Protein AF-A0A7S2P7S5-F1 (afdb_monomer)

pLDDT: mean 87.46, std 12.13, range [34.28, 97.81]

Organism: NCBI:txid267567

Radius of gyration: 29.79 Å; Cα contacts (8 Å, |Δi|>4): 215; chains: 1; bounding box: 68×61×69 Å

Foldseek 3Di:
DDDDDDDDDPPPPDDDQPDPLSVVLVVCVVVADDPPVVVLSVVLVVCVVVVHPCNVVSVVLSVVRRCVVVVPQVPPLSVVLVVLVVLADAPPLVVLSVVLVVCVSVPPVVNVLSVVLRVLRRCVRVVNQVDPQSVLLVPDDADAPCLVVLSVVVSVVVSSVDRQDPLSSCLSVVSRCVRVVNQVDPLSVLVVVLVQDAPPVVVLNVVLSDPVSHPPPDPVPPPPCSVVSSVLRNVSRVCRVVVHPDCVSQDPLLVVLLPDDADAPPSVVLNVVSVVDPDDCPVVSVLSVLSRCVRVVNQPPDPLSVLLVPDDADAPCVVVLSVVLSVLVSDPNSVVCSVVSSVVRVVSRVVVVVVVD

Sequence (357 aa):
MEEAATASTDWIGLGDRSHPNLELVDKLKRELTYDGHENDLRELEKAHFEGFPEFTVILNRVKGLEKMNRGDRSHPNLVRLDELMNKLTCHGWRDDVREAEKEHQSNNIIFDVKIKLIERKQKISVGDRSDEDLKFLDSLRLSYPGWETHRQRLVGLYIKGFDLTDDEKFCLSERQRMYEGDRSHPRLAALDSLRLTYPGCEKDIEDYEFKHVGAFSYCEGRLDDSAEYLAIFKRKQQDYATGRVDLSWMHPIQRTIVETQWTFPGWKHEVQQVRGSTSDFSHVLEDFQLKQMIHDEDYSRHPMLIKLKSMQLSYPGWEKDIKDCRRQLTSYLGRYLFESSVEGMLTKQHVYNGYLR

Structure (mmCIF, N/CA/C/O backbone):
data_AF-A0A7S2P7S5-F1
#
_entry.id   AF-A0A7S2P7S5-F1
#
loop_
_atom_site.group_PDB
_atom_site.id
_atom_site.type_symbol
_atom_site.label_atom_id
_atom_site.label_alt_id
_atom_site.label_comp_id
_atom_site.label_asym_id
_atom_site.label_entity_id
_atom_site.label_seq_id
_atom_site.pdbx_PDB_ins_code
_atom_site.Cartn_x
_atom_site.Cartn_y
_atom_site.Cartn_z
_atom_site.occupancy
_atom_site.B_iso_or_equiv
_atom_site.auth_seq_id
_atom_site.auth_comp_id
_atom_site.auth_asym_id
_atom_site.auth_atom_id
_atom_site.pdbx_PDB_model_num
ATOM 1 N N . MET A 1 1 ? -2.407 40.986 0.536 1.00 34.28 1 MET A N 1
ATOM 2 C CA . MET A 1 1 ? -1.632 40.634 -0.669 1.00 34.28 1 MET A CA 1
ATOM 3 C C . MET A 1 1 ? -0.186 40.827 -0.290 1.00 34.28 1 MET A C 1
ATOM 5 O O . MET A 1 1 ? 0.230 41.964 -0.148 1.00 34.28 1 MET A O 1
ATOM 9 N N . GLU A 1 2 ? 0.502 39.736 0.017 1.00 34.28 2 GLU A N 1
ATOM 10 C CA . GLU A 1 2 ? 1.896 39.745 0.454 1.00 34.28 2 GLU A CA 1
ATOM 11 C C . GLU A 1 2 ? 2.627 38.766 -0.464 1.00 34.28 2 GLU A C 1
ATOM 13 O O . GLU A 1 2 ? 2.269 37.589 -0.550 1.00 34.28 2 GLU A O 1
ATOM 18 N N . GLU A 1 3 ? 3.526 39.314 -1.272 1.00 36.25 3 GLU A N 1
ATOM 19 C CA . GLU A 1 3 ? 4.242 38.637 -2.348 1.00 36.25 3 GLU A CA 1
ATOM 20 C C . GLU A 1 3 ? 5.380 37.809 -1.733 1.00 36.25 3 GLU A C 1
ATOM 22 O O . GLU A 1 3 ? 6.284 38.346 -1.094 1.00 36.25 3 GLU A O 1
ATOM 27 N N . ALA A 1 4 ? 5.317 36.483 -1.865 1.00 39.03 4 ALA A N 1
ATOM 28 C CA . ALA A 1 4 ? 6.354 35.587 -1.366 1.00 39.03 4 ALA A CA 1
ATOM 29 C C . ALA A 1 4 ? 7.560 35.597 -2.321 1.00 39.03 4 ALA A C 1
ATOM 31 O O . ALA A 1 4 ? 7.501 35.016 -3.403 1.00 39.03 4 ALA A O 1
ATOM 32 N N . ALA A 1 5 ? 8.656 36.237 -1.914 1.00 41.25 5 ALA A N 1
ATOM 33 C CA . ALA A 1 5 ? 9.928 36.199 -2.628 1.00 41.25 5 ALA A CA 1
ATOM 34 C C . ALA A 1 5 ? 10.575 34.800 -2.531 1.00 41.25 5 ALA A C 1
ATOM 36 O O . ALA A 1 5 ? 10.892 34.319 -1.443 1.00 41.25 5 ALA A O 1
ATOM 37 N N . THR A 1 6 ? 10.779 34.141 -3.671 1.00 42.34 6 THR A N 1
ATOM 38 C CA . THR A 1 6 ? 11.541 32.889 -3.809 1.00 42.34 6 THR A CA 1
ATOM 39 C C . THR A 1 6 ? 13.031 33.193 -4.021 1.00 42.34 6 THR A C 1
ATOM 41 O O . THR A 1 6 ? 13.371 33.909 -4.959 1.00 42.34 6 THR A O 1
ATOM 44 N N . ALA A 1 7 ? 13.925 32.661 -3.178 1.00 46.75 7 ALA A N 1
ATOM 45 C CA . ALA A 1 7 ? 15.383 32.845 -3.278 1.00 46.75 7 ALA A CA 1
ATOM 46 C C . ALA A 1 7 ? 16.044 31.869 -4.289 1.00 46.75 7 ALA A C 1
ATOM 48 O O . ALA A 1 7 ? 15.699 30.689 -4.299 1.00 46.75 7 ALA A O 1
ATOM 49 N N . SER A 1 8 ? 16.984 32.360 -5.117 1.00 50.00 8 SER A N 1
ATOM 50 C CA . SER A 1 8 ? 17.650 31.637 -6.232 1.00 50.00 8 SER A CA 1
ATOM 51 C C . SER A 1 8 ? 18.872 30.789 -5.805 1.00 50.00 8 SER A C 1
ATOM 53 O O . SER A 1 8 ? 19.593 31.166 -4.882 1.00 50.00 8 SER A O 1
ATOM 55 N N . THR A 1 9 ? 19.131 29.665 -6.495 1.00 55.00 9 THR A N 1
ATOM 56 C CA . THR A 1 9 ? 20.173 28.636 -6.228 1.00 55.00 9 THR A CA 1
ATOM 57 C C . THR A 1 9 ? 21.414 28.711 -7.142 1.00 55.00 9 THR A C 1
ATOM 59 O O . THR A 1 9 ? 22.171 27.747 -7.241 1.00 55.00 9 THR A O 1
ATOM 62 N N . ASP A 1 10 ? 21.668 29.850 -7.790 1.00 56.78 10 ASP A N 1
ATOM 63 C CA . ASP A 1 10 ? 22.645 30.012 -8.891 1.00 56.78 10 ASP A CA 1
ATOM 64 C C . ASP A 1 10 ? 24.140 29.765 -8.563 1.00 56.78 10 ASP A C 1
ATOM 66 O O . ASP A 1 10 ? 24.993 29.833 -9.444 1.00 56.78 10 ASP A O 1
ATOM 70 N N . TRP A 1 11 ? 24.510 29.445 -7.324 1.00 62.69 11 TRP A N 1
ATOM 71 C CA . TRP A 1 11 ? 25.908 29.442 -6.873 1.00 62.69 11 TRP A CA 1
ATOM 72 C C . TRP A 1 11 ? 26.708 28.127 -7.101 1.00 62.69 11 TRP A C 1
ATOM 74 O O . TRP A 1 11 ? 27.896 28.101 -6.796 1.00 62.69 11 TRP A O 1
ATOM 84 N N . ILE A 1 12 ? 26.132 27.048 -7.665 1.00 61.03 12 ILE A N 1
ATOM 85 C CA . ILE A 1 12 ? 26.765 25.697 -7.764 1.00 61.03 12 ILE A CA 1
ATOM 86 C C . ILE A 1 12 ? 27.590 25.454 -9.058 1.00 61.03 12 ILE A C 1
ATOM 88 O O . ILE A 1 12 ? 28.473 24.600 -9.087 1.00 61.03 12 ILE A O 1
ATOM 92 N N . GLY A 1 13 ? 27.361 26.201 -10.142 1.00 58.09 13 GLY A N 1
ATOM 93 C CA . GLY A 1 13 ? 27.885 25.881 -11.486 1.00 58.09 13 GLY A CA 1
ATOM 94 C C . GLY A 1 13 ? 29.297 26.372 -11.861 1.00 58.09 13 GLY A C 1
ATOM 95 O O . GLY A 1 13 ? 29.627 26.343 -13.043 1.00 58.09 13 GLY A O 1
ATOM 96 N N . LEU A 1 14 ? 30.121 26.864 -10.926 1.00 60.84 14 LEU A N 1
ATOM 97 C CA . LEU A 1 14 ? 31.311 27.690 -11.236 1.00 60.84 14 LEU A CA 1
ATOM 98 C C . LEU A 1 14 ? 32.685 27.121 -10.757 1.00 60.84 14 LEU A C 1
ATOM 100 O O . LEU A 1 14 ? 33.615 27.899 -10.560 1.00 60.84 14 LEU A O 1
ATOM 104 N N . GLY A 1 15 ? 32.845 25.797 -10.563 1.00 63.19 15 GLY A N 1
ATOM 105 C CA . GLY A 1 15 ? 34.075 25.141 -10.025 1.00 63.19 15 GLY A CA 1
ATOM 106 C C . GLY A 1 15 ? 35.020 24.410 -11.027 1.00 63.19 15 GLY A C 1
ATOM 107 O O . GLY A 1 15 ? 34.776 24.427 -12.230 1.00 63.19 15 GLY A O 1
ATOM 108 N N . ASP A 1 16 ? 36.098 23.759 -10.532 1.00 73.94 16 ASP A N 1
ATOM 109 C CA . ASP A 1 16 ? 37.137 22.990 -11.291 1.00 73.94 16 ASP A CA 1
ATOM 110 C C . ASP A 1 16 ? 36.619 21.648 -11.876 1.00 73.94 16 ASP A C 1
ATOM 112 O O . ASP A 1 16 ? 35.848 20.944 -11.225 1.00 73.94 16 ASP A O 1
ATOM 116 N N . ARG A 1 17 ? 37.049 21.285 -13.102 1.00 82.69 17 ARG A N 1
ATOM 117 C CA . ARG A 1 17 ? 36.548 20.146 -13.913 1.00 82.69 17 ARG A CA 1
ATOM 118 C C . ARG A 1 17 ? 37.622 19.193 -14.485 1.00 82.69 17 ARG A C 1
ATOM 120 O O . ARG A 1 17 ? 37.305 18.377 -15.343 1.00 82.69 17 ARG A O 1
ATOM 127 N N . SER A 1 18 ? 38.876 19.245 -14.032 1.00 81.56 18 SER A N 1
ATOM 128 C CA . SER A 1 18 ? 40.008 18.453 -14.582 1.00 81.56 18 SER A CA 1
ATOM 129 C C . SER A 1 18 ? 39.995 16.929 -14.308 1.00 81.56 18 SER A C 1
ATOM 131 O O . SER A 1 18 ? 40.922 16.210 -14.681 1.00 81.56 18 SER A O 1
ATOM 133 N N . HIS A 1 19 ? 38.962 16.401 -13.645 1.00 83.94 19 HIS A N 1
ATOM 134 C CA . HIS A 1 19 ? 38.872 14.981 -13.293 1.00 83.94 19 HIS A CA 1
ATOM 135 C C . HIS A 1 19 ? 38.502 14.101 -14.517 1.00 83.94 19 HIS A C 1
ATOM 137 O O . HIS A 1 19 ? 37.566 14.456 -15.236 1.00 83.94 19 HIS A O 1
ATOM 143 N N . PRO A 1 20 ? 39.101 12.902 -14.726 1.00 86.94 20 PRO A N 1
ATOM 144 C CA . PRO A 1 20 ? 38.835 12.052 -15.903 1.00 86.94 20 PRO A CA 1
ATOM 145 C C . PRO A 1 20 ? 37.355 11.705 -16.145 1.00 86.94 20 PRO A C 1
ATOM 147 O O . PRO A 1 20 ? 36.908 11.599 -17.286 1.00 86.94 20 PRO A O 1
ATOM 150 N N . ASN A 1 21 ? 36.571 11.550 -15.072 1.00 86.88 21 ASN A N 1
ATOM 151 C CA . ASN A 1 21 ? 35.122 11.330 -15.172 1.00 86.88 21 ASN A CA 1
ATOM 152 C C . ASN A 1 21 ? 34.379 12.554 -15.732 1.00 86.88 21 ASN A C 1
ATOM 154 O O . ASN A 1 21 ? 33.448 12.382 -16.513 1.00 86.88 21 ASN A O 1
ATOM 158 N N . LEU A 1 22 ? 34.792 13.770 -15.364 1.00 87.50 22 LEU A N 1
ATOM 159 C CA . LEU A 1 22 ? 34.190 15.010 -15.860 1.00 87.50 22 LEU A CA 1
ATOM 160 C C . LEU A 1 22 ? 34.616 15.294 -17.306 1.00 87.50 22 LEU A C 1
ATOM 162 O O . LEU A 1 22 ? 33.770 15.663 -18.114 1.00 87.50 22 LEU A O 1
ATOM 166 N N . GLU A 1 23 ? 35.867 15.001 -17.681 1.00 90.44 23 GLU A N 1
ATOM 167 C CA . GLU A 1 23 ? 36.305 15.049 -19.086 1.00 90.44 23 GLU A CA 1
ATOM 168 C C . GLU A 1 23 ? 35.506 14.077 -19.969 1.00 90.44 23 GLU A C 1
ATOM 170 O O . GLU A 1 23 ? 35.117 14.406 -21.093 1.00 90.44 23 GLU A O 1
ATOM 175 N N . LEU A 1 24 ? 35.225 12.874 -19.455 1.00 91.12 24 LEU A N 1
ATOM 176 C CA . LEU A 1 24 ? 34.379 11.898 -20.135 1.00 91.12 24 LEU A CA 1
ATOM 177 C C . LEU A 1 24 ? 32.938 12.403 -20.289 1.00 91.12 24 LEU A C 1
ATOM 179 O O . LEU A 1 24 ? 32.369 12.254 -21.369 1.00 91.12 24 LEU A O 1
ATOM 183 N N . VAL A 1 25 ? 32.354 13.009 -19.251 1.00 90.94 25 VAL A N 1
ATOM 184 C CA . VAL A 1 25 ? 31.021 13.636 -19.322 1.00 90.94 25 VAL A CA 1
ATOM 185 C C . VAL A 1 25 ? 31.007 14.763 -20.359 1.00 90.94 25 VAL A C 1
ATOM 187 O O . VAL A 1 25 ? 30.103 14.815 -21.192 1.00 90.94 25 VAL A O 1
ATOM 190 N N . ASP A 1 26 ? 32.037 15.610 -20.391 1.00 90.44 26 ASP A N 1
ATOM 191 C CA . ASP A 1 26 ? 32.160 16.704 -21.362 1.00 90.44 26 ASP A CA 1
ATOM 192 C C . ASP A 1 26 ? 32.322 16.201 -22.801 1.00 90.44 26 ASP A C 1
ATOM 194 O O . ASP A 1 26 ? 31.831 16.831 -23.745 1.00 90.44 26 ASP A O 1
ATOM 198 N N . LYS A 1 27 ? 32.985 15.055 -22.986 1.00 93.31 27 LYS A N 1
ATOM 199 C CA . LYS A 1 27 ? 33.042 14.359 -24.274 1.00 93.31 27 LYS A CA 1
ATOM 200 C C . LYS A 1 27 ? 31.665 13.820 -24.668 1.00 93.31 27 LYS A C 1
ATOM 202 O O . LYS A 1 27 ? 31.211 14.092 -25.777 1.00 93.31 27 LYS A O 1
ATOM 207 N N . LEU A 1 28 ? 30.989 13.107 -23.764 1.00 92.50 28 LEU A N 1
ATOM 208 C CA . LEU A 1 28 ? 29.654 12.548 -24.003 1.00 92.50 28 LEU A CA 1
ATOM 209 C C . LEU A 1 28 ? 28.641 13.640 -24.361 1.00 92.50 28 LEU A C 1
ATOM 211 O O . LEU A 1 28 ? 27.864 13.464 -25.292 1.00 92.50 28 LEU A O 1
ATOM 215 N N . LYS A 1 29 ? 28.723 14.810 -23.725 1.00 91.06 29 LYS A N 1
ATOM 216 C CA . LYS A 1 29 ? 27.887 15.979 -24.036 1.00 91.06 29 LYS A CA 1
ATOM 217 C C . LYS A 1 29 ? 27.932 16.420 -25.505 1.00 91.06 29 LYS A C 1
ATOM 219 O O . LYS A 1 29 ? 27.014 17.086 -25.961 1.00 91.06 29 LYS A O 1
ATOM 224 N N . ARG A 1 30 ? 28.991 16.075 -26.246 1.00 90.75 30 ARG A N 1
ATOM 225 C CA . ARG A 1 30 ? 29.135 16.392 -27.680 1.00 90.75 30 ARG A CA 1
ATOM 226 C C . ARG A 1 30 ? 28.730 15.241 -28.599 1.00 90.75 30 ARG A C 1
ATOM 228 O O . ARG A 1 30 ? 28.530 15.470 -29.786 1.00 90.75 30 ARG A O 1
ATOM 235 N N . GLU A 1 31 ? 28.697 14.016 -28.081 1.00 91.94 31 GLU A N 1
ATOM 236 C CA . GLU A 1 31 ? 28.532 12.788 -28.869 1.00 91.94 31 GLU A CA 1
ATOM 237 C C . GLU A 1 31 ? 27.133 12.176 -28.751 1.00 91.94 31 GLU A C 1
ATOM 239 O O . GLU A 1 31 ? 26.714 11.457 -29.659 1.00 91.94 31 GLU A O 1
ATOM 244 N N . LEU A 1 32 ? 26.436 12.426 -27.640 1.00 92.50 32 LEU A N 1
ATOM 245 C CA . LEU A 1 32 ? 25.099 11.901 -27.390 1.00 92.50 32 LEU A CA 1
ATOM 246 C C . LEU A 1 32 ? 24.054 12.656 -28.206 1.00 92.50 32 LEU A C 1
ATOM 248 O O . LEU A 1 32 ? 24.105 13.877 -28.336 1.00 92.50 32 LEU A O 1
ATOM 252 N N . THR A 1 33 ? 23.105 11.905 -28.758 1.00 91.62 33 THR A N 1
ATOM 253 C CA . THR A 1 33 ? 22.075 12.439 -29.660 1.00 91.62 33 THR A CA 1
ATOM 254 C C . THR A 1 33 ? 20.657 12.035 -29.267 1.00 91.62 33 THR A C 1
ATOM 256 O O . THR A 1 33 ? 19.705 12.446 -29.929 1.00 91.62 33 THR A O 1
ATOM 259 N N . TYR A 1 34 ? 20.498 11.228 -28.215 1.00 88.19 34 TYR A N 1
ATOM 260 C CA . TYR A 1 34 ? 19.185 10.809 -27.731 1.00 88.19 34 TYR A CA 1
ATOM 261 C C . TYR A 1 34 ? 18.499 11.914 -26.916 1.00 88.19 34 TYR A C 1
ATOM 263 O O . TYR A 1 34 ? 19.152 12.721 -26.254 1.00 88.19 34 TYR A O 1
ATOM 271 N N . ASP A 1 35 ? 17.170 11.963 -26.970 1.00 85.62 35 ASP A N 1
ATOM 272 C CA . ASP A 1 35 ? 16.380 12.961 -26.242 1.00 85.62 35 ASP A CA 1
ATOM 273 C C . ASP A 1 35 ? 16.497 12.775 -24.719 1.00 85.62 35 ASP A C 1
ATOM 275 O O . ASP A 1 35 ? 16.411 11.657 -24.211 1.00 85.62 35 ASP A O 1
ATOM 279 N N . GLY A 1 36 ? 16.699 13.873 -23.987 1.00 84.31 36 GLY A N 1
ATOM 280 C CA . GLY A 1 36 ? 16.847 13.869 -22.529 1.00 84.31 36 GLY A CA 1
ATOM 281 C C . GLY A 1 36 ? 18.246 13.541 -21.991 1.00 84.31 36 GLY A C 1
ATOM 282 O O . GLY A 1 36 ? 18.412 13.522 -20.769 1.00 84.31 36 GLY A O 1
ATOM 283 N N . HIS A 1 37 ? 19.251 13.346 -22.855 1.00 89.69 37 HIS A N 1
ATOM 284 C CA . HIS A 1 37 ? 20.630 13.035 -22.455 1.00 89.69 37 HIS A CA 1
ATOM 285 C C . HIS A 1 37 ? 21.251 14.071 -21.501 1.00 89.69 37 HIS A C 1
ATOM 287 O O . HIS A 1 37 ? 22.121 13.731 -20.701 1.00 89.69 37 HIS A O 1
ATOM 293 N N . GLU A 1 38 ? 20.805 15.330 -21.518 1.00 89.81 38 GLU A N 1
ATOM 294 C CA . GLU A 1 38 ? 21.275 16.363 -20.591 1.00 89.81 38 GLU A CA 1
ATOM 295 C C . GLU A 1 38 ? 20.925 16.049 -19.130 1.00 89.81 38 GLU A C 1
ATOM 297 O O . GLU A 1 38 ? 21.679 16.419 -18.228 1.00 89.81 38 GLU A O 1
ATOM 302 N N . ASN A 1 39 ? 19.803 15.364 -18.876 1.00 88.06 39 ASN A N 1
ATOM 303 C CA . ASN A 1 39 ? 19.449 14.902 -17.532 1.00 88.06 39 ASN A CA 1
ATOM 304 C C . ASN A 1 39 ? 20.409 13.814 -17.055 1.00 88.06 39 ASN A C 1
ATOM 306 O O . ASN A 1 39 ? 20.913 13.908 -15.940 1.00 88.06 39 ASN A O 1
ATOM 310 N N . ASP A 1 40 ? 20.698 12.831 -17.907 1.00 89.00 40 ASP A N 1
ATOM 311 C CA . ASP A 1 40 ? 21.632 11.751 -17.589 1.00 89.00 40 ASP A CA 1
ATOM 312 C C . ASP A 1 40 ? 23.059 12.274 -17.378 1.00 89.00 40 ASP A C 1
ATOM 314 O O . ASP A 1 40 ? 23.774 11.809 -16.492 1.00 89.00 40 ASP A O 1
ATOM 318 N N . LEU A 1 41 ? 23.473 13.290 -18.143 1.00 91.38 41 LEU A N 1
ATOM 319 C CA . LEU A 1 41 ? 24.754 13.967 -17.929 1.00 91.38 41 LEU A CA 1
ATOM 320 C C . LEU A 1 41 ? 24.783 14.705 -16.585 1.00 91.38 41 LEU A C 1
ATOM 322 O O . LEU A 1 41 ? 25.770 14.587 -15.865 1.00 91.38 41 LEU A O 1
ATOM 326 N N . ARG A 1 42 ? 23.702 15.402 -16.201 1.00 89.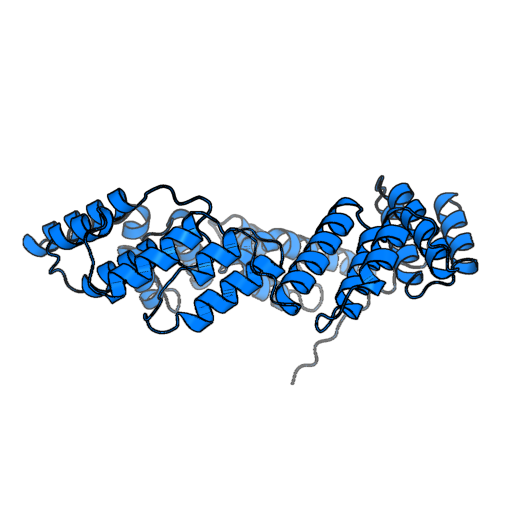19 42 ARG A N 1
ATOM 327 C CA . ARG A 1 42 ? 23.582 16.004 -14.859 1.00 89.19 42 ARG A CA 1
ATOM 328 C C . ARG A 1 42 ? 23.618 14.955 -13.749 1.00 89.19 42 ARG A C 1
ATOM 330 O O . ARG A 1 42 ? 24.212 15.205 -12.705 1.00 89.19 42 ARG A O 1
ATOM 337 N N . GLU A 1 43 ? 23.000 13.795 -13.956 1.00 89.81 43 GLU A N 1
ATOM 338 C CA . GLU A 1 43 ? 23.038 12.677 -13.007 1.00 89.81 43 GLU A CA 1
ATOM 339 C C . GLU A 1 43 ? 24.458 12.107 -12.875 1.00 89.81 43 GLU A C 1
ATOM 341 O O . GLU A 1 43 ? 24.912 11.884 -11.757 1.00 89.81 43 GLU A O 1
ATOM 346 N N . LEU A 1 44 ? 25.198 11.960 -13.983 1.00 89.69 44 LEU A N 1
ATOM 347 C CA . LEU A 1 44 ? 26.617 11.577 -13.971 1.00 89.69 44 LEU A CA 1
ATOM 348 C C . LEU A 1 44 ? 27.486 12.584 -13.208 1.00 89.69 44 LEU A C 1
ATOM 350 O O . LEU A 1 44 ? 28.353 12.174 -12.434 1.00 89.69 44 LEU A O 1
ATOM 354 N N . GLU A 1 45 ? 27.261 13.887 -13.406 1.00 89.19 45 GLU A N 1
ATOM 355 C CA . GLU A 1 45 ? 27.960 14.943 -12.663 1.00 89.19 45 GLU A CA 1
ATOM 356 C C . GLU A 1 45 ? 27.624 14.882 -11.171 1.00 89.19 45 GLU A C 1
ATOM 358 O O . GLU A 1 45 ? 28.528 14.856 -10.338 1.00 89.19 45 GLU A O 1
ATOM 363 N N . LYS A 1 46 ? 26.335 14.794 -10.824 1.00 86.81 46 LYS A N 1
ATOM 364 C CA . LYS A 1 46 ? 25.865 14.669 -9.440 1.00 86.81 46 LYS A CA 1
ATOM 365 C C . LYS A 1 46 ? 26.462 13.436 -8.753 1.00 86.81 46 LYS A C 1
ATOM 367 O O . LYS A 1 46 ? 27.050 13.572 -7.685 1.00 86.81 46 LYS A O 1
ATOM 372 N N . ALA A 1 47 ? 26.394 12.264 -9.389 1.00 85.44 47 ALA A N 1
ATOM 373 C CA . ALA A 1 47 ? 26.952 11.017 -8.863 1.00 85.44 47 ALA A CA 1
ATOM 374 C C . ALA A 1 47 ? 28.471 11.104 -8.657 1.00 85.44 47 ALA A C 1
ATOM 376 O O . ALA A 1 47 ? 29.001 10.543 -7.697 1.00 85.44 47 ALA A O 1
ATOM 377 N N . HIS A 1 48 ? 29.174 11.834 -9.529 1.00 83.88 48 HIS A N 1
ATOM 378 C CA . HIS A 1 48 ? 30.591 12.121 -9.344 1.00 83.88 48 HIS A CA 1
ATOM 379 C C . HIS A 1 48 ? 30.851 13.007 -8.113 1.00 83.88 48 HIS A C 1
ATOM 381 O O . HIS A 1 48 ? 31.715 12.657 -7.309 1.00 83.88 48 HIS A O 1
ATOM 387 N N . PHE A 1 49 ? 30.107 14.107 -7.934 1.00 78.94 49 PHE A N 1
ATOM 388 C CA . PHE A 1 49 ? 30.287 15.032 -6.802 1.00 78.94 49 PHE A CA 1
ATOM 389 C C . PHE A 1 49 ? 29.862 14.447 -5.453 1.00 78.94 49 PHE A C 1
ATOM 391 O O . PHE A 1 49 ? 30.472 14.751 -4.431 1.00 78.94 49 PHE A O 1
ATOM 398 N N . GLU A 1 50 ? 28.847 13.590 -5.442 1.00 80.94 50 GLU A N 1
ATOM 399 C CA . GLU A 1 50 ? 28.390 12.891 -4.240 1.00 80.94 50 GLU A CA 1
ATOM 400 C C . GLU A 1 50 ? 29.239 11.635 -3.930 1.00 80.94 50 GLU A C 1
ATOM 402 O O . GLU A 1 50 ? 29.054 11.004 -2.892 1.00 80.94 50 GLU A O 1
ATOM 407 N N . GLY A 1 51 ? 30.212 11.288 -4.791 1.00 70.25 51 GLY A N 1
ATOM 408 C CA . GLY A 1 51 ? 31.170 10.197 -4.571 1.00 70.25 51 GLY A CA 1
ATOM 409 C C . GLY A 1 51 ? 30.570 8.792 -4.683 1.00 70.25 51 GLY A C 1
ATOM 410 O O . GLY A 1 51 ? 31.126 7.836 -4.135 1.00 70.25 51 GLY A O 1
ATOM 411 N N . PHE A 1 52 ? 29.436 8.647 -5.369 1.00 73.12 52 PHE A N 1
ATOM 412 C CA . PHE A 1 52 ? 28.699 7.389 -5.418 1.00 73.12 52 PHE A CA 1
ATOM 413 C C . PHE A 1 52 ? 29.317 6.374 -6.406 1.00 73.12 52 PHE A C 1
ATOM 415 O O . PHE A 1 52 ? 29.735 6.743 -7.508 1.00 73.12 52 PHE A O 1
ATOM 422 N N . PRO A 1 53 ? 29.321 5.059 -6.083 1.00 70.38 53 PRO A N 1
ATOM 423 C CA . PRO A 1 53 ? 29.790 3.989 -6.982 1.00 70.38 53 PRO A CA 1
ATOM 424 C C . PRO A 1 53 ? 28.920 3.809 -8.245 1.00 70.38 53 PRO A C 1
ATOM 426 O O . PRO A 1 53 ? 29.233 3.001 -9.121 1.00 70.38 53 PRO A O 1
ATOM 429 N N . GLU A 1 54 ? 27.838 4.574 -8.363 1.00 80.44 54 GLU A N 1
ATOM 430 C CA . GLU A 1 54 ? 26.836 4.502 -9.424 1.00 80.44 54 GLU A CA 1
ATOM 431 C C . GLU A 1 54 ? 27.302 5.113 -10.756 1.00 80.44 54 GLU A C 1
ATOM 433 O O . GLU A 1 54 ? 26.695 4.839 -11.790 1.00 80.44 54 GLU A O 1
ATOM 438 N N . PHE A 1 55 ? 28.419 5.855 -10.790 1.00 84.44 55 PHE A N 1
ATOM 439 C CA . PHE A 1 55 ? 28.919 6.494 -12.018 1.00 84.44 55 PHE A CA 1
ATOM 440 C C . PHE A 1 55 ? 29.090 5.503 -13.183 1.00 84.44 55 PHE A C 1
ATOM 442 O O . PHE A 1 55 ? 28.645 5.762 -14.299 1.00 84.44 55 PHE A O 1
ATOM 449 N N . THR A 1 56 ? 29.687 4.331 -12.937 1.00 84.50 56 THR A N 1
ATOM 450 C CA . THR A 1 56 ? 29.885 3.298 -13.973 1.00 84.50 56 THR A CA 1
ATOM 451 C C . THR A 1 56 ? 28.560 2.692 -14.441 1.00 84.50 56 THR A C 1
ATOM 453 O O . THR A 1 56 ? 28.415 2.350 -15.616 1.00 84.50 56 THR A O 1
ATOM 456 N N . VAL A 1 57 ? 27.582 2.574 -13.538 1.00 84.56 57 VAL A N 1
ATOM 457 C CA . VAL A 1 57 ? 26.240 2.059 -13.848 1.00 84.56 57 VAL A CA 1
ATOM 458 C C . VAL A 1 57 ? 25.512 3.039 -14.766 1.00 84.56 57 VAL A C 1
ATOM 460 O O . VAL A 1 57 ? 25.050 2.643 -15.837 1.00 84.56 57 VAL A O 1
ATOM 463 N N . ILE A 1 58 ? 25.504 4.326 -14.408 1.00 87.38 58 ILE A N 1
ATOM 464 C CA . ILE A 1 58 ? 24.895 5.389 -15.215 1.00 87.38 58 ILE A CA 1
ATOM 465 C C . ILE A 1 58 ? 25.627 5.521 -16.563 1.00 87.38 58 ILE A C 1
ATOM 467 O O . ILE A 1 58 ? 24.990 5.617 -17.608 1.00 87.38 58 ILE A O 1
ATOM 471 N N . LEU A 1 59 ? 26.961 5.425 -16.593 1.00 89.19 59 LEU A N 1
ATOM 472 C CA . LEU A 1 59 ? 27.742 5.496 -17.833 1.00 89.19 59 LEU A CA 1
ATOM 473 C C . LEU A 1 59 ? 27.393 4.365 -18.813 1.00 89.19 59 LEU A C 1
ATOM 475 O O . LEU A 1 59 ? 27.277 4.595 -20.020 1.00 89.19 59 LEU A O 1
ATOM 479 N N . ASN A 1 60 ? 27.236 3.137 -18.313 1.00 86.12 60 ASN A N 1
ATOM 480 C CA . ASN A 1 60 ? 26.830 2.002 -19.139 1.00 86.12 60 ASN A CA 1
ATOM 481 C C . ASN A 1 60 ? 25.395 2.172 -19.659 1.00 86.12 60 ASN A C 1
ATOM 483 O O . ASN A 1 60 ? 25.157 1.897 -20.837 1.00 86.12 60 ASN A O 1
ATOM 487 N N . ARG A 1 61 ? 24.482 2.699 -18.827 1.00 85.62 61 ARG A N 1
ATOM 488 C CA . ARG A 1 61 ? 23.116 3.078 -19.229 1.00 85.62 61 ARG A CA 1
ATOM 489 C C . ARG A 1 61 ? 23.147 4.077 -20.388 1.00 85.62 61 ARG A C 1
ATOM 491 O O . ARG A 1 61 ? 22.600 3.794 -21.448 1.00 85.62 61 ARG A O 1
ATOM 498 N N . VAL A 1 62 ? 23.886 5.177 -20.243 1.00 89.44 62 VAL A N 1
ATOM 499 C CA . VAL A 1 62 ? 24.032 6.235 -21.262 1.00 89.44 62 VAL A CA 1
ATOM 500 C C . VAL A 1 62 ? 24.564 5.700 -22.597 1.00 89.44 62 VAL A C 1
ATOM 502 O O . VAL A 1 62 ? 24.043 6.038 -23.660 1.00 89.44 62 VAL A O 1
ATOM 505 N N . LYS A 1 63 ? 25.576 4.824 -22.570 1.00 87.62 63 LYS A N 1
ATOM 506 C CA . LYS A 1 63 ? 26.099 4.192 -23.795 1.00 87.62 63 LYS A CA 1
ATOM 507 C C . LYS A 1 63 ? 25.084 3.255 -24.452 1.00 87.62 63 LYS A C 1
ATOM 509 O O . LYS A 1 63 ? 25.061 3.155 -25.678 1.00 87.62 63 LYS A O 1
ATOM 514 N N . GLY A 1 64 ? 24.280 2.552 -23.655 1.00 83.94 64 GLY A N 1
ATOM 515 C CA . GLY A 1 64 ? 23.181 1.719 -24.143 1.00 83.94 64 GLY A CA 1
ATOM 516 C C . GLY A 1 64 ? 22.097 2.546 -24.838 1.00 83.94 64 GLY A C 1
ATOM 517 O O . GLY A 1 64 ? 21.703 2.209 -25.954 1.00 83.94 64 GLY A O 1
ATOM 518 N N . LEU A 1 65 ? 21.697 3.667 -24.227 1.00 84.06 65 LEU A N 1
ATOM 519 C CA . LEU A 1 65 ? 20.709 4.605 -24.777 1.00 84.06 65 LEU A CA 1
ATOM 520 C C . LEU A 1 65 ? 21.116 5.125 -26.155 1.00 84.06 65 LEU A C 1
ATOM 522 O O . LEU A 1 65 ? 20.323 5.087 -27.092 1.00 84.06 65 LEU A O 1
ATOM 526 N N . GLU A 1 66 ?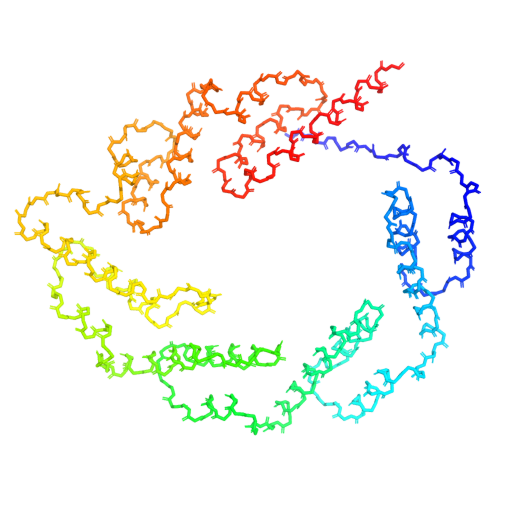 22.375 5.528 -26.314 1.00 88.94 66 GLU A N 1
ATOM 527 C CA . GLU A 1 66 ? 22.877 6.025 -27.596 1.00 88.94 66 GLU A CA 1
ATOM 528 C C . GLU A 1 66 ? 22.867 4.947 -28.693 1.00 88.94 66 GLU A C 1
ATOM 530 O O . GLU A 1 66 ? 22.540 5.239 -29.843 1.00 88.94 66 GLU A O 1
ATOM 535 N N . LYS A 1 67 ? 23.177 3.684 -28.364 1.00 86.81 67 LYS A N 1
ATOM 536 C CA . LYS A 1 67 ? 23.083 2.576 -29.335 1.00 86.81 67 LYS A CA 1
ATOM 537 C C . LYS A 1 67 ? 21.646 2.356 -29.801 1.00 86.81 67 LYS A C 1
ATOM 539 O O . LYS A 1 67 ? 21.409 2.242 -31.003 1.00 86.81 67 LYS A O 1
ATOM 544 N N . MET A 1 68 ? 20.697 2.348 -28.866 1.00 84.06 68 MET A N 1
ATOM 545 C CA . MET A 1 68 ? 19.276 2.215 -29.189 1.00 84.06 68 MET A CA 1
ATOM 546 C C . MET A 1 68 ? 18.769 3.395 -30.021 1.00 84.06 68 MET A C 1
ATOM 548 O O . MET A 1 68 ? 18.051 3.184 -30.995 1.00 84.06 68 MET A O 1
ATOM 552 N N . ASN A 1 69 ? 19.188 4.621 -29.695 1.00 84.50 69 ASN A N 1
ATOM 553 C CA . ASN A 1 69 ? 18.841 5.821 -30.459 1.00 84.50 69 ASN A CA 1
ATOM 554 C C . ASN A 1 69 ? 19.329 5.747 -31.915 1.00 84.50 69 ASN A C 1
ATOM 556 O O . ASN A 1 69 ? 18.657 6.214 -32.830 1.00 84.50 69 ASN A O 1
ATOM 560 N N . ARG A 1 70 ? 20.467 5.083 -32.148 1.00 87.06 70 ARG A N 1
ATOM 561 C CA . ARG A 1 70 ? 20.997 4.794 -33.491 1.00 87.06 70 ARG A CA 1
ATOM 562 C C . ARG A 1 70 ? 20.323 3.608 -34.191 1.00 87.06 70 ARG A C 1
ATOM 564 O O . ARG A 1 70 ? 20.740 3.242 -35.287 1.00 87.06 70 ARG A O 1
ATOM 571 N N . GLY A 1 71 ? 19.295 3.015 -33.586 1.00 84.56 71 GLY A N 1
ATOM 572 C CA . GLY A 1 71 ? 18.503 1.931 -34.165 1.00 84.56 71 GLY A CA 1
ATOM 573 C C . GLY A 1 71 ? 19.060 0.526 -33.935 1.00 84.56 71 GLY A C 1
ATOM 574 O O . GLY A 1 71 ? 18.581 -0.416 -34.566 1.00 84.56 71 GLY A O 1
ATOM 575 N N . ASP A 1 72 ? 20.046 0.345 -33.052 1.00 88.25 72 ASP A N 1
ATOM 576 C CA . ASP A 1 72 ? 20.515 -0.994 -32.686 1.00 88.25 72 ASP A CA 1
ATOM 577 C C . ASP A 1 72 ? 19.468 -1.711 -31.815 1.00 88.25 72 ASP A C 1
ATOM 579 O O . ASP A 1 72 ? 19.267 -1.375 -30.647 1.00 88.25 72 ASP A O 1
ATOM 583 N N . ARG A 1 73 ? 18.802 -2.713 -32.402 1.00 89.44 73 ARG A N 1
ATOM 584 C CA . ARG A 1 73 ? 17.825 -3.596 -31.737 1.00 89.44 73 ARG A CA 1
ATOM 585 C C . ARG A 1 73 ? 18.314 -5.041 -31.616 1.00 89.44 73 ARG A C 1
ATOM 587 O O . ARG A 1 73 ? 17.521 -5.946 -31.391 1.00 89.44 73 ARG A O 1
ATOM 594 N N . SER A 1 74 ? 19.620 -5.280 -31.760 1.00 89.69 74 SER A N 1
ATOM 595 C CA . SER A 1 74 ? 20.202 -6.633 -31.736 1.00 89.69 74 SER A CA 1
ATOM 596 C C . SER A 1 74 ? 20.156 -7.318 -30.363 1.00 89.69 74 SER A C 1
ATOM 598 O O . SER A 1 74 ? 20.392 -8.524 -30.263 1.00 89.69 74 SER A O 1
ATOM 600 N N . HIS A 1 75 ? 19.846 -6.577 -29.294 1.00 87.56 75 HIS A N 1
ATOM 601 C CA . HIS A 1 75 ? 19.731 -7.137 -27.953 1.00 87.56 75 HIS A CA 1
ATOM 602 C C . HIS A 1 75 ? 18.582 -8.170 -27.884 1.00 87.56 75 HIS A C 1
ATOM 604 O O . HIS A 1 75 ? 17.465 -7.839 -28.286 1.00 87.56 75 HIS A O 1
ATOM 610 N N . PRO A 1 76 ? 18.784 -9.378 -27.309 1.00 90.38 76 PRO A N 1
ATOM 611 C CA . PRO A 1 76 ? 17.760 -10.433 -27.270 1.00 90.38 76 PRO A CA 1
ATOM 612 C C . PRO A 1 76 ? 16.393 -9.984 -26.729 1.00 90.38 76 PRO A C 1
ATOM 614 O O . PRO A 1 76 ? 15.354 -10.374 -27.254 1.00 90.38 76 PRO A O 1
ATOM 617 N N . ASN A 1 77 ? 16.386 -9.115 -25.712 1.00 91.56 77 ASN A N 1
ATOM 618 C CA . ASN A 1 77 ? 15.160 -8.533 -25.154 1.00 91.56 77 ASN A CA 1
ATOM 619 C C . ASN A 1 77 ? 14.383 -7.666 -26.158 1.00 91.56 77 ASN A C 1
ATOM 621 O O . ASN A 1 77 ? 13.160 -7.757 -26.215 1.00 91.56 77 ASN A O 1
ATOM 625 N N . LEU A 1 78 ? 15.075 -6.858 -26.965 1.00 91.31 78 LEU A N 1
ATOM 626 C CA . LEU A 1 78 ? 14.435 -6.007 -27.972 1.00 91.31 78 LEU A CA 1
ATOM 627 C C . LEU A 1 78 ? 13.905 -6.839 -29.141 1.00 91.31 78 LEU A C 1
ATOM 629 O O . LEU A 1 78 ? 12.778 -6.617 -29.568 1.00 91.31 78 LEU A O 1
ATOM 633 N N . VAL A 1 79 ? 14.651 -7.864 -29.568 1.00 94.12 79 VAL A N 1
ATOM 634 C CA . VAL A 1 79 ? 14.170 -8.842 -30.560 1.00 94.12 79 VAL A CA 1
ATOM 635 C C . VAL A 1 79 ? 12.891 -9.528 -30.068 1.00 94.12 79 VAL A C 1
ATOM 637 O O . VAL A 1 79 ? 11.899 -9.583 -30.790 1.00 94.12 79 VAL A O 1
ATOM 640 N N . ARG A 1 80 ? 12.871 -9.983 -28.807 1.00 95.06 80 ARG A N 1
ATOM 641 C CA . ARG A 1 80 ? 11.677 -10.577 -28.182 1.00 95.06 80 ARG A CA 1
ATOM 642 C C . ARG A 1 80 ? 10.494 -9.602 -28.149 1.00 95.06 80 ARG A C 1
ATOM 644 O O . ARG A 1 80 ? 9.360 -10.015 -28.392 1.00 95.06 80 ARG A O 1
ATOM 651 N N . LEU A 1 81 ? 10.734 -8.326 -27.844 1.00 95.44 81 LEU A N 1
ATOM 652 C CA . LEU A 1 81 ? 9.693 -7.298 -27.853 1.00 95.44 81 LEU A CA 1
ATOM 653 C C . LEU A 1 81 ? 9.147 -7.060 -29.269 1.00 95.44 81 LEU A C 1
ATOM 655 O O . LEU A 1 81 ? 7.932 -6.995 -29.435 1.00 95.44 81 LEU A O 1
ATOM 659 N N . ASP A 1 82 ? 10.008 -7.011 -30.285 1.00 94.94 82 ASP A N 1
ATOM 660 C CA . ASP A 1 82 ? 9.610 -6.842 -31.690 1.00 94.94 82 ASP A CA 1
ATOM 661 C C . ASP A 1 82 ? 8.759 -8.015 -32.194 1.00 94.94 82 ASP A C 1
ATOM 663 O O . ASP A 1 82 ? 7.734 -7.831 -32.858 1.00 94.94 82 ASP A O 1
ATOM 667 N N . GLU A 1 83 ? 9.139 -9.243 -31.838 1.00 95.75 83 GLU A N 1
ATOM 668 C CA . GLU A 1 83 ? 8.347 -10.438 -32.132 1.00 95.75 83 GLU A CA 1
ATOM 669 C C . GLU A 1 83 ? 6.959 -10.387 -31.483 1.00 95.75 83 GLU A C 1
ATOM 671 O O . GLU A 1 83 ? 5.971 -10.812 -32.094 1.00 95.75 83 GLU A O 1
ATOM 676 N N . LEU A 1 84 ? 6.875 -9.867 -30.254 1.00 95.38 84 LEU A N 1
ATOM 677 C CA . LEU A 1 84 ? 5.615 -9.675 -29.545 1.00 95.38 84 LEU A CA 1
ATOM 678 C C . LEU A 1 84 ? 4.768 -8.589 -30.215 1.00 95.38 84 LEU A C 1
ATOM 680 O O . LEU A 1 84 ? 3.589 -8.831 -30.461 1.00 95.38 84 LEU A O 1
ATOM 684 N N . MET A 1 85 ? 5.360 -7.445 -30.578 1.00 96.12 85 MET A N 1
ATOM 685 C CA . MET A 1 85 ? 4.683 -6.313 -31.231 1.00 96.12 85 MET A CA 1
ATOM 686 C C . MET A 1 85 ? 3.881 -6.729 -32.465 1.00 96.12 85 MET A C 1
ATOM 688 O O . MET A 1 85 ? 2.757 -6.263 -32.650 1.00 96.12 85 MET A O 1
ATOM 692 N N . ASN A 1 86 ? 4.407 -7.657 -33.267 1.00 94.56 86 ASN A N 1
ATOM 693 C CA . ASN A 1 86 ? 3.737 -8.169 -34.468 1.00 94.56 86 ASN A CA 1
ATOM 694 C C . ASN A 1 86 ? 2.425 -8.927 -34.184 1.00 94.56 86 ASN A C 1
ATOM 696 O O . ASN A 1 86 ? 1.669 -9.221 -35.109 1.00 94.56 86 ASN A O 1
ATOM 700 N N . LYS A 1 87 ? 2.155 -9.261 -32.919 1.00 95.62 87 LYS A N 1
ATOM 701 C CA . LYS A 1 87 ? 0.984 -10.025 -32.469 1.00 95.62 87 LYS A CA 1
ATOM 702 C C . LYS A 1 87 ? 0.009 -9.186 -31.637 1.00 95.62 87 LYS A C 1
ATOM 704 O O . LYS A 1 87 ? -1.049 -9.694 -31.268 1.00 95.62 87 LYS A O 1
ATOM 709 N N . LEU A 1 88 ? 0.353 -7.939 -31.303 1.00 95.94 88 LEU A N 1
ATOM 710 C CA . LEU A 1 88 ? -0.441 -7.115 -30.392 1.00 95.94 88 LEU A CA 1
ATOM 711 C C . LEU A 1 88 ? -1.620 -6.452 -31.102 1.00 95.94 88 LEU A C 1
ATOM 713 O O . LEU A 1 88 ? -1.479 -5.768 -32.114 1.00 95.94 88 LEU A O 1
ATOM 717 N N . THR A 1 89 ? -2.796 -6.612 -30.508 1.00 96.19 89 THR A N 1
ATOM 718 C CA . THR A 1 89 ? -4.052 -5.979 -30.928 1.00 96.19 89 THR A CA 1
ATOM 719 C C . THR A 1 89 ? -4.734 -5.239 -29.778 1.00 96.19 89 THR A C 1
ATOM 721 O O . THR A 1 89 ? -5.741 -4.569 -29.998 1.00 96.19 89 THR A O 1
ATOM 724 N N . CYS A 1 90 ? -4.216 -5.354 -28.552 1.00 93.94 90 CYS A N 1
ATOM 725 C CA . CYS A 1 90 ? -4.823 -4.768 -27.364 1.00 93.94 90 CYS A CA 1
ATOM 726 C C . CYS A 1 90 ? -4.716 -3.236 -27.331 1.00 93.94 90 CYS A C 1
ATOM 728 O O . CYS A 1 90 ? -3.743 -2.636 -27.777 1.00 93.94 90 CYS A O 1
ATOM 730 N N . HIS A 1 91 ? -5.728 -2.557 -26.795 1.00 93.75 91 HIS A N 1
ATOM 731 C CA . HIS A 1 91 ? -5.722 -1.095 -26.749 1.00 93.75 91 HIS A CA 1
ATOM 732 C C . HIS A 1 91 ? -4.561 -0.548 -25.895 1.00 93.75 91 HIS A C 1
ATOM 734 O O . HIS A 1 91 ? -4.314 -1.025 -24.787 1.00 93.75 91 HIS A O 1
ATOM 740 N N . GLY A 1 92 ? -3.862 0.475 -26.396 1.00 93.69 92 GLY A N 1
ATOM 741 C CA . GLY A 1 92 ? -2.737 1.110 -25.697 1.00 93.69 92 GLY A CA 1
ATOM 742 C C . GLY A 1 92 ? -1.416 0.332 -25.742 1.00 93.69 92 GLY A C 1
ATOM 743 O O . GLY A 1 92 ? -0.464 0.749 -25.094 1.00 93.69 92 GLY A O 1
ATOM 744 N N . TRP A 1 93 ? -1.318 -0.754 -26.522 1.00 95.44 93 TRP A N 1
ATOM 745 C CA . TRP A 1 93 ? -0.107 -1.587 -26.587 1.00 95.44 93 TRP A CA 1
ATOM 746 C C . TRP A 1 93 ? 1.168 -0.812 -26.950 1.00 95.44 93 TRP A C 1
ATOM 748 O O . TRP A 1 93 ? 2.254 -1.168 -26.511 1.00 95.44 93 TRP A O 1
ATOM 758 N N . ARG A 1 94 ? 1.052 0.262 -27.746 1.00 95.56 94 ARG A N 1
ATOM 759 C CA . ARG A 1 94 ? 2.198 1.089 -28.160 1.00 95.56 94 ARG A CA 1
ATOM 760 C C . ARG A 1 94 ? 2.856 1.801 -26.981 1.00 95.56 94 ARG A C 1
ATOM 762 O O . ARG A 1 94 ? 4.076 1.937 -26.973 1.00 95.56 94 ARG A O 1
ATOM 769 N N . ASP A 1 95 ? 2.060 2.249 -26.014 1.00 95.50 95 ASP A N 1
ATOM 770 C CA . ASP A 1 95 ? 2.581 2.897 -24.812 1.00 95.50 95 ASP A CA 1
ATOM 771 C C . ASP A 1 95 ? 3.226 1.859 -23.889 1.00 95.50 95 ASP A C 1
ATOM 773 O O . ASP A 1 95 ? 4.318 2.105 -23.385 1.00 95.50 95 ASP A O 1
ATOM 777 N N . ASP A 1 96 ? 2.624 0.670 -23.762 1.00 95.12 96 ASP A N 1
ATOM 778 C CA . ASP A 1 96 ? 3.205 -0.431 -22.982 1.00 95.12 96 ASP A CA 1
ATOM 779 C C . ASP A 1 96 ? 4.561 -0.880 -23.566 1.00 95.12 96 ASP A C 1
ATOM 781 O O . ASP A 1 96 ? 5.519 -1.107 -22.830 1.00 95.12 96 ASP A O 1
ATOM 785 N N . VAL A 1 97 ? 4.666 -0.971 -24.898 1.00 9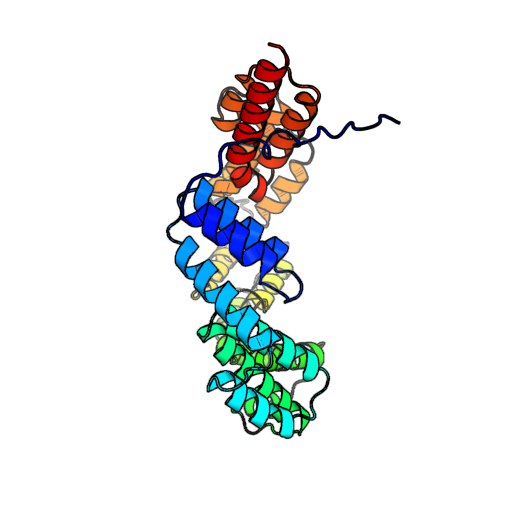5.25 97 VAL A N 1
ATOM 786 C CA . VAL A 1 97 ? 5.919 -1.274 -25.611 1.00 95.25 97 VAL A CA 1
ATOM 787 C C . VAL A 1 97 ? 6.962 -0.194 -25.357 1.00 95.25 97 VAL A C 1
ATOM 789 O O . VAL A 1 97 ? 8.090 -0.526 -25.009 1.00 95.25 97 VAL A O 1
ATOM 792 N N . ARG A 1 98 ? 6.596 1.088 -25.474 1.00 91.88 98 ARG A N 1
ATOM 793 C CA . ARG A 1 98 ? 7.513 2.202 -25.189 1.00 91.88 98 ARG A CA 1
ATOM 794 C C . ARG A 1 98 ? 8.004 2.163 -23.741 1.00 91.88 98 ARG A C 1
ATOM 796 O O . ARG A 1 98 ? 9.173 2.431 -23.477 1.00 91.88 98 ARG A O 1
ATOM 803 N N . GLU A 1 99 ? 7.124 1.835 -22.799 1.00 92.62 99 GLU A N 1
ATOM 804 C CA . GLU A 1 99 ? 7.496 1.686 -21.395 1.00 92.62 99 GLU A CA 1
ATOM 805 C C . GLU A 1 99 ? 8.434 0.489 -21.191 1.00 92.62 99 GLU A C 1
ATOM 807 O O . GLU A 1 99 ? 9.441 0.625 -20.505 1.00 92.62 99 GLU A O 1
ATOM 812 N N . ALA A 1 100 ? 8.176 -0.652 -21.837 1.00 94.38 100 ALA A N 1
ATOM 813 C CA . ALA A 1 100 ? 9.095 -1.786 -21.821 1.00 94.38 100 ALA A CA 1
ATOM 814 C C . ALA A 1 100 ? 10.465 -1.412 -22.414 1.00 94.38 100 ALA A C 1
ATOM 816 O O . ALA A 1 100 ? 11.485 -1.712 -21.808 1.00 94.38 100 ALA A O 1
ATOM 817 N N . GLU A 1 101 ? 10.522 -0.703 -23.544 1.00 91.38 101 GLU A N 1
ATOM 818 C CA . GLU A 1 101 ? 11.786 -0.221 -24.123 1.00 91.38 101 GLU A CA 1
ATOM 819 C C . GLU A 1 101 ? 12.553 0.689 -23.165 1.00 91.38 101 GLU A C 1
ATOM 821 O O . GLU A 1 101 ? 13.772 0.568 -23.056 1.00 91.38 101 GLU A O 1
ATOM 826 N N . LYS A 1 102 ? 11.848 1.557 -22.434 1.00 87.31 102 LYS A N 1
ATOM 827 C CA . LYS A 1 102 ? 12.445 2.388 -21.387 1.00 87.31 102 LYS A CA 1
ATOM 828 C C . LYS A 1 102 ? 12.984 1.539 -20.232 1.00 87.31 102 LYS A C 1
ATOM 830 O O . LYS A 1 102 ? 14.113 1.740 -19.800 1.00 87.31 102 LYS A O 1
ATOM 835 N N . GLU A 1 103 ? 12.215 0.564 -19.752 1.00 88.44 103 GLU A N 1
ATOM 836 C CA . GLU A 1 103 ? 12.636 -0.296 -18.637 1.00 88.44 103 GLU A CA 1
ATOM 837 C C . GLU A 1 103 ? 13.754 -1.272 -19.017 1.00 88.44 103 GLU A C 1
ATOM 839 O O . GLU A 1 103 ? 14.580 -1.627 -18.182 1.00 88.44 103 GLU A O 1
ATOM 844 N N . HIS A 1 104 ? 13.861 -1.660 -20.290 1.00 87.00 104 HIS A N 1
ATOM 845 C CA . HIS A 1 104 ? 15.021 -2.396 -20.792 1.00 87.00 104 HIS A CA 1
ATOM 846 C C . HIS A 1 104 ? 16.333 -1.646 -20.521 1.00 87.00 104 HIS A C 1
ATOM 848 O O . HIS A 1 104 ? 17.357 -2.268 -20.241 1.00 87.00 104 HIS A O 1
ATOM 854 N N . GLN A 1 105 ? 16.295 -0.314 -20.591 1.00 77.94 105 GLN A N 1
ATOM 855 C CA . GLN A 1 105 ? 17.464 0.548 -20.434 1.00 77.94 105 GLN A CA 1
ATOM 856 C C . GLN A 1 105 ? 17.881 0.692 -18.965 1.00 77.94 105 GLN A C 1
ATOM 858 O O . GLN A 1 105 ? 19.065 0.867 -18.679 1.00 77.94 105 GLN A O 1
ATOM 863 N N . SER A 1 106 ? 16.925 0.633 -18.036 1.00 76.31 106 SER A N 1
ATOM 864 C CA . SER A 1 106 ? 17.140 0.845 -16.601 1.00 76.31 106 SER A CA 1
ATOM 865 C C . SER A 1 106 ? 17.299 -0.463 -15.821 1.00 76.31 106 SER A C 1
ATOM 867 O O . SER A 1 106 ? 18.144 -0.540 -14.928 1.00 76.31 106 SER A O 1
ATOM 869 N N . ASN A 1 107 ? 16.483 -1.482 -16.110 1.00 81.94 107 ASN A N 1
ATOM 870 C CA . ASN A 1 107 ? 16.373 -2.683 -15.292 1.00 81.94 107 ASN A CA 1
ATOM 871 C C . ASN A 1 107 ? 15.787 -3.883 -16.066 1.00 81.94 107 ASN A C 1
ATOM 873 O O . ASN A 1 107 ? 14.578 -4.002 -16.266 1.00 81.94 107 ASN A O 1
ATOM 877 N N . ASN A 1 108 ? 16.644 -4.857 -16.398 1.00 82.19 108 ASN A N 1
ATOM 878 C CA . ASN A 1 108 ? 16.239 -6.081 -17.102 1.00 82.19 108 ASN A CA 1
ATOM 879 C C 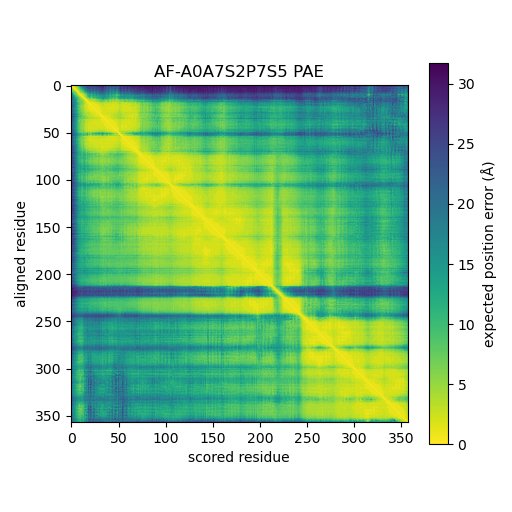. ASN A 1 108 ? 15.150 -6.897 -16.379 1.00 82.19 108 ASN A C 1
ATOM 881 O O . ASN A 1 108 ? 14.339 -7.536 -17.044 1.00 82.19 108 ASN A O 1
ATOM 885 N N . ILE A 1 109 ? 15.097 -6.874 -15.043 1.00 86.44 109 ILE A N 1
ATOM 886 C CA . ILE A 1 109 ? 14.055 -7.588 -14.289 1.00 86.44 109 ILE A CA 1
ATOM 887 C C . ILE A 1 109 ? 12.699 -6.917 -14.522 1.00 86.44 109 ILE A C 1
ATOM 889 O O . ILE A 1 109 ? 11.701 -7.591 -14.774 1.00 86.44 109 ILE A O 1
ATOM 893 N N . ILE A 1 110 ? 12.663 -5.583 -14.481 1.00 89.88 110 ILE A N 1
ATOM 894 C CA . ILE A 1 110 ? 11.436 -4.818 -14.726 1.00 89.88 110 ILE A CA 1
ATOM 895 C C . ILE A 1 110 ? 10.999 -4.956 -16.185 1.00 89.88 110 ILE A C 1
ATOM 897 O O . ILE A 1 110 ? 9.805 -5.097 -16.440 1.00 89.88 110 ILE A O 1
ATOM 901 N N . PHE A 1 111 ? 11.936 -5.016 -17.134 1.00 92.19 111 PHE A N 1
ATOM 902 C CA . PHE A 1 111 ? 11.626 -5.333 -18.529 1.00 92.19 111 PHE A CA 1
ATOM 903 C C . PHE A 1 111 ? 10.845 -6.646 -18.670 1.00 92.19 111 PHE A C 1
ATOM 905 O O . PHE A 1 111 ? 9.787 -6.675 -19.300 1.00 92.19 111 PHE A O 1
ATOM 912 N N . ASP A 1 112 ? 11.325 -7.727 -18.050 1.00 92.88 112 ASP A N 1
ATOM 913 C CA . ASP A 1 112 ? 10.637 -9.020 -18.101 1.00 92.88 112 ASP A CA 1
ATOM 914 C C . ASP A 1 112 ? 9.243 -8.961 -17.470 1.00 92.88 112 ASP A C 1
ATOM 916 O O . ASP A 1 112 ? 8.305 -9.581 -17.983 1.00 92.88 112 ASP A O 1
ATOM 920 N N . VAL A 1 113 ? 9.083 -8.188 -16.390 1.00 92.88 113 VAL A N 1
ATOM 921 C CA . VAL A 1 113 ? 7.764 -7.906 -15.811 1.00 92.88 113 VAL A CA 1
ATOM 922 C C . VAL A 1 113 ? 6.877 -7.215 -16.848 1.00 92.88 113 VAL A C 1
ATOM 924 O O . VAL A 1 113 ? 5.778 -7.702 -17.107 1.00 92.88 113 VAL A O 1
ATOM 927 N N . LYS A 1 114 ? 7.352 -6.150 -17.509 1.00 94.94 114 LYS A N 1
ATOM 928 C CA . LYS A 1 114 ? 6.591 -5.417 -18.537 1.00 94.94 114 LYS A CA 1
ATOM 929 C C . LYS A 1 114 ? 6.169 -6.304 -19.705 1.00 94.94 114 LYS A C 1
ATOM 931 O O . LYS A 1 114 ? 5.011 -6.237 -20.111 1.00 94.94 114 LYS A O 1
ATOM 936 N N . ILE A 1 115 ? 7.045 -7.183 -20.195 1.00 95.56 115 ILE A N 1
ATOM 937 C CA . ILE A 1 115 ? 6.682 -8.141 -21.250 1.00 95.56 115 ILE A CA 1
ATOM 938 C C . ILE A 1 115 ? 5.515 -9.030 -20.811 1.00 95.56 115 ILE A C 1
ATOM 940 O O . ILE A 1 115 ? 4.534 -9.156 -21.545 1.00 95.56 115 ILE A O 1
ATOM 944 N N . LYS A 1 116 ? 5.570 -9.594 -19.598 1.00 93.62 116 LYS A N 1
ATOM 945 C CA . LYS A 1 116 ? 4.470 -10.417 -19.068 1.00 93.62 116 LYS A CA 1
ATOM 946 C C . LYS A 1 116 ? 3.161 -9.629 -18.963 1.00 93.62 116 LYS A C 1
ATOM 948 O O . LYS A 1 116 ? 2.101 -10.187 -19.245 1.00 93.62 116 LYS A O 1
ATOM 953 N N . LEU A 1 117 ? 3.211 -8.345 -18.592 1.00 94.94 117 LEU A N 1
ATOM 954 C CA . LEU A 1 117 ? 2.019 -7.483 -18.552 1.00 94.94 117 LEU A CA 1
ATOM 955 C C . LEU A 1 117 ? 1.397 -7.314 -19.939 1.00 94.94 117 LEU A C 1
ATOM 957 O O . LEU A 1 117 ? 0.186 -7.478 -20.096 1.00 94.94 117 LEU A O 1
ATOM 961 N N . ILE A 1 118 ? 2.226 -7.035 -20.947 1.00 95.81 118 ILE A N 1
ATOM 962 C CA . ILE A 1 118 ? 1.788 -6.898 -22.340 1.00 95.81 118 ILE A CA 1
ATOM 963 C C . ILE A 1 118 ? 1.131 -8.200 -22.816 1.00 95.81 118 ILE A C 1
ATOM 965 O O . ILE A 1 118 ? 0.035 -8.171 -23.377 1.00 95.81 118 ILE A O 1
ATOM 969 N N . GLU A 1 119 ? 1.753 -9.350 -22.543 1.00 94.75 119 GLU A N 1
ATOM 970 C CA . GLU A 1 119 ? 1.213 -10.670 -22.889 1.00 94.75 119 GLU A CA 1
ATOM 971 C C . GLU A 1 119 ? -0.139 -10.940 -22.206 1.00 94.75 119 GLU A C 1
ATOM 973 O O . GLU A 1 119 ? -1.089 -11.361 -22.871 1.00 94.75 119 GLU A O 1
ATOM 978 N N . ARG A 1 120 ? -0.273 -10.661 -20.899 1.00 94.44 120 ARG A N 1
ATOM 979 C CA . ARG A 1 120 ? -1.544 -10.814 -20.158 1.00 94.44 120 ARG A CA 1
ATOM 980 C C . ARG A 1 120 ? -2.641 -9.917 -20.723 1.00 94.44 120 ARG A C 1
ATOM 982 O O . ARG A 1 120 ? -3.762 -10.376 -20.955 1.00 94.44 120 ARG A O 1
ATOM 989 N N . LYS A 1 121 ? -2.318 -8.650 -20.988 1.00 95.12 121 LYS A N 1
ATOM 990 C CA . LYS A 1 121 ? -3.242 -7.680 -21.584 1.00 95.12 121 LYS A CA 1
ATOM 991 C C . LYS A 1 121 ? -3.687 -8.117 -22.979 1.00 95.12 121 LYS A C 1
ATOM 993 O O . LYS A 1 121 ? -4.870 -8.014 -23.304 1.00 95.12 121 LYS A O 1
ATOM 998 N N . GLN A 1 122 ? -2.764 -8.646 -23.782 1.00 95.56 122 GLN A N 1
ATOM 999 C CA . GLN A 1 122 ? -3.071 -9.192 -25.100 1.00 95.56 122 GLN A CA 1
ATOM 1000 C C . GLN A 1 122 ? -4.016 -10.392 -25.009 1.00 95.56 122 GLN A C 1
ATOM 1002 O O . GLN A 1 122 ? -5.035 -10.386 -25.696 1.00 95.56 122 GLN A O 1
ATOM 1007 N N . LYS A 1 123 ? -3.728 -11.372 -24.140 1.00 94.00 123 LYS A N 1
ATOM 1008 C CA . LYS A 1 123 ? -4.602 -12.537 -23.904 1.00 94.00 123 LYS A CA 1
ATOM 1009 C C . LYS A 1 123 ? -6.031 -12.108 -23.577 1.00 94.00 123 LYS A C 1
ATOM 1011 O O . LYS A 1 123 ? -6.970 -12.508 -24.260 1.00 94.00 123 LYS A O 1
ATOM 1016 N N . ILE A 1 124 ? -6.191 -11.198 -22.617 1.00 94.12 124 ILE A N 1
ATOM 1017 C CA . ILE A 1 124 ? -7.515 -10.688 -22.241 1.00 94.12 124 ILE A CA 1
ATOM 1018 C C . ILE A 1 124 ? -8.198 -9.975 -23.410 1.00 94.12 124 ILE A C 1
ATOM 1020 O O . ILE A 1 124 ? -9.391 -10.174 -23.634 1.00 94.12 124 ILE A O 1
ATOM 1024 N N . SER A 1 125 ? -7.458 -9.174 -24.179 1.00 93.69 125 SER A N 1
ATOM 1025 C CA . SER A 1 125 ? -8.020 -8.440 -25.315 1.00 93.69 125 SER A CA 1
ATOM 1026 C C . SER A 1 125 ? -8.536 -9.342 -26.434 1.00 93.69 125 SER A C 1
ATOM 1028 O O . SER A 1 125 ? -9.452 -8.929 -27.142 1.00 93.69 125 SER A O 1
ATOM 1030 N N . VAL A 1 126 ? -7.962 -10.533 -26.621 1.00 95.50 126 VAL A N 1
ATOM 1031 C CA . VAL A 1 126 ? -8.442 -11.517 -27.609 1.00 95.50 126 VAL A CA 1
ATOM 1032 C C . VAL A 1 126 ? -9.476 -12.483 -27.027 1.00 95.50 126 VAL A C 1
ATOM 1034 O O . VAL A 1 126 ? -9.887 -13.422 -27.701 1.00 95.50 126 VAL A O 1
ATOM 1037 N N . GLY A 1 127 ? -9.908 -12.257 -25.782 1.00 94.12 127 GLY A N 1
ATOM 1038 C CA . GLY A 1 127 ? -10.879 -13.101 -25.094 1.00 94.12 127 GLY A CA 1
ATOM 1039 C C . GLY A 1 127 ? -10.304 -14.410 -24.549 1.00 94.12 127 GLY A C 1
ATOM 1040 O O . GLY A 1 127 ? -11.077 -15.276 -24.149 1.00 94.12 127 GLY A O 1
ATOM 1041 N N . ASP A 1 128 ? -8.978 -14.568 -24.500 1.00 95.69 128 ASP A N 1
ATOM 1042 C CA . ASP A 1 128 ? -8.353 -15.705 -23.829 1.00 95.69 128 ASP A CA 1
ATOM 1043 C C . ASP A 1 128 ? -8.486 -15.542 -22.308 1.00 95.69 128 ASP A C 1
ATOM 1045 O O . ASP A 1 128 ? -7.898 -14.648 -21.693 1.00 95.69 128 ASP A O 1
ATOM 1049 N N . ARG A 1 129 ? -9.296 -16.421 -21.716 1.00 95.31 129 ARG A N 1
ATOM 1050 C CA . ARG A 1 129 ? -9.557 -16.514 -20.273 1.00 95.31 129 ARG A CA 1
ATOM 1051 C C . ARG A 1 129 ? -9.164 -17.888 -19.725 1.00 95.31 129 ARG A C 1
ATOM 1053 O O . ARG A 1 129 ? -9.785 -18.395 -18.800 1.00 95.31 129 ARG A O 1
ATOM 1060 N N . SER A 1 130 ? -8.159 -18.519 -20.335 1.00 95.44 130 SER A N 1
ATOM 1061 C CA . SER A 1 130 ? -7.669 -19.848 -19.945 1.00 95.44 130 SER A CA 1
ATOM 1062 C C . SER A 1 130 ? -6.821 -19.864 -18.668 1.00 95.44 130 SER A C 1
ATOM 1064 O O . SER A 1 130 ? -6.566 -20.945 -18.137 1.00 95.44 130 SER A O 1
ATOM 1066 N N . ASP A 1 131 ? -6.407 -18.698 -18.172 1.00 94.75 131 ASP A N 1
ATOM 1067 C CA . ASP A 1 131 ? -5.695 -18.562 -16.902 1.00 94.75 131 ASP A CA 1
ATOM 1068 C C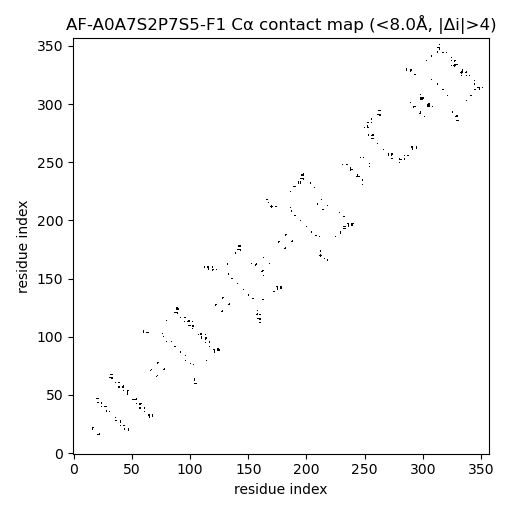 . ASP A 1 131 ? -6.594 -18.933 -15.709 1.00 94.75 131 ASP A C 1
ATOM 1070 O O . ASP A 1 131 ? -7.788 -18.624 -15.711 1.00 94.75 131 ASP A O 1
ATOM 1074 N N . GLU A 1 132 ? -6.036 -19.607 -14.701 1.00 95.19 132 GLU A N 1
ATOM 1075 C CA . GLU A 1 132 ? -6.798 -20.127 -13.557 1.00 95.19 132 GLU A CA 1
ATOM 1076 C C . GLU A 1 132 ? -7.496 -19.022 -12.755 1.00 95.19 132 GLU A C 1
ATOM 1078 O O . GLU A 1 132 ? -8.633 -19.210 -12.315 1.00 95.19 132 GLU A O 1
ATOM 1083 N N . ASP A 1 133 ? -6.886 -17.843 -12.631 1.00 94.56 133 ASP A N 1
ATOM 1084 C CA . ASP A 1 133 ? -7.495 -16.725 -11.913 1.00 94.56 133 ASP A CA 1
ATOM 1085 C C . ASP A 1 133 ? -8.684 -16.142 -12.679 1.00 94.56 133 ASP A C 1
ATOM 1087 O O . ASP A 1 133 ? -9.727 -15.826 -12.101 1.00 94.56 133 ASP A O 1
ATOM 1091 N N . LEU A 1 134 ? -8.578 -16.061 -14.007 1.00 95.50 134 LEU A N 1
ATOM 1092 C CA . LEU A 1 134 ? -9.683 -15.613 -14.853 1.00 95.50 134 LEU A CA 1
ATOM 1093 C C . LEU A 1 134 ? -10.815 -16.644 -14.894 1.00 95.50 134 LEU A C 1
ATOM 1095 O O . LEU A 1 134 ? -11.980 -16.252 -14.795 1.00 95.50 134 LEU A O 1
ATOM 1099 N N . LYS A 1 135 ? -10.491 -17.942 -14.971 1.00 96.56 135 LYS A N 1
ATOM 1100 C CA . LYS A 1 135 ? -11.475 -19.030 -14.859 1.00 96.56 135 LYS A CA 1
ATOM 1101 C C . LYS A 1 135 ? -12.214 -18.974 -13.532 1.00 96.56 135 LYS A C 1
ATOM 1103 O O . LYS A 1 135 ? -13.439 -19.094 -13.520 1.00 96.56 135 LYS A O 1
ATOM 1108 N N . PHE A 1 136 ? -11.493 -18.763 -12.430 1.00 96.38 136 PHE A N 1
ATOM 1109 C CA . PHE A 1 136 ? -12.096 -18.582 -11.116 1.00 96.38 136 PHE A CA 1
ATOM 1110 C C . PHE A 1 136 ? -13.103 -17.426 -11.144 1.00 96.38 136 PHE A C 1
ATOM 1112 O O . PHE A 1 136 ? -14.276 -17.641 -10.841 1.00 96.38 136 PHE A O 1
ATOM 1119 N N . LEU A 1 137 ? -12.698 -16.237 -11.604 1.00 95.94 137 LEU A N 1
ATOM 1120 C CA . LEU A 1 137 ? -13.587 -15.070 -11.686 1.00 95.94 137 LEU A CA 1
ATOM 1121 C C . LEU A 1 137 ? -14.808 -15.283 -12.590 1.00 95.94 137 LEU A C 1
ATOM 1123 O O . LEU A 1 137 ? -15.849 -14.668 -12.360 1.00 95.94 137 LEU A O 1
ATOM 1127 N N . ASP A 1 138 ? -14.684 -16.097 -13.635 1.00 95.62 138 ASP A N 1
ATOM 1128 C CA . ASP A 1 138 ? -15.778 -16.406 -14.560 1.00 95.62 138 ASP A CA 1
ATOM 1129 C C . ASP A 1 138 ? -16.723 -17.485 -14.029 1.00 95.62 138 ASP A C 1
ATOM 1131 O O . ASP A 1 138 ? -17.888 -17.531 -14.421 1.00 95.62 138 ASP A O 1
ATOM 1135 N N . SER A 1 139 ? -16.236 -18.345 -13.132 1.00 96.31 139 SER A N 1
ATOM 1136 C CA . SER A 1 139 ? -17.042 -19.390 -12.497 1.00 96.31 139 SER A CA 1
ATOM 1137 C C . SER A 1 139 ? -18.039 -18.839 -11.471 1.00 96.31 139 SER A C 1
ATOM 1139 O O . SER A 1 139 ? -19.047 -19.485 -11.174 1.00 96.31 139 SER A O 1
ATOM 1141 N N . LEU A 1 140 ? -17.781 -17.640 -10.942 1.00 94.94 140 LEU A N 1
ATOM 1142 C CA . LEU A 1 140 ? -18.590 -17.028 -9.896 1.00 94.94 140 LEU A CA 1
ATOM 1143 C C . LEU A 1 140 ? -19.903 -16.458 -10.447 1.00 94.94 140 LEU A C 1
ATOM 1145 O O . LEU A 1 140 ? -19.929 -15.687 -11.406 1.00 94.94 140 LEU A O 1
ATOM 1149 N N . ARG A 1 141 ? -21.006 -16.776 -9.766 1.00 96.12 141 ARG A N 1
ATOM 1150 C CA . ARG A 1 141 ? -22.324 -16.166 -9.990 1.00 96.12 141 ARG A CA 1
ATOM 1151 C C . ARG A 1 141 ? -22.571 -15.104 -8.927 1.00 96.12 141 ARG A C 1
ATOM 1153 O O . ARG A 1 141 ? -23.172 -15.381 -7.897 1.00 96.12 141 ARG A O 1
ATOM 1160 N N . LEU A 1 142 ? -22.050 -13.907 -9.168 1.00 96.69 142 LEU A N 1
ATOM 1161 C CA . LEU A 1 142 ? -22.145 -12.801 -8.221 1.00 96.69 142 LEU A CA 1
ATOM 1162 C C . LEU A 1 142 ? -23.432 -11.993 -8.436 1.00 96.69 142 LEU A C 1
ATOM 1164 O O . LEU A 1 142 ? -23.877 -11.808 -9.567 1.00 96.69 142 LEU A O 1
ATOM 1168 N N . SER A 1 143 ? -24.026 -11.525 -7.343 1.00 97.62 143 SER A N 1
ATOM 1169 C CA . SER A 1 143 ? -25.238 -10.697 -7.329 1.00 97.62 143 SER A CA 1
ATOM 1170 C C . SER A 1 143 ? -25.257 -9.632 -6.224 1.00 97.62 143 SER A C 1
ATOM 1172 O O . SER A 1 143 ? -26.182 -8.822 -6.189 1.00 97.62 143 SER A O 1
ATOM 1174 N N . TYR A 1 144 ? -24.242 -9.570 -5.352 1.00 96.00 144 TYR A N 1
ATOM 1175 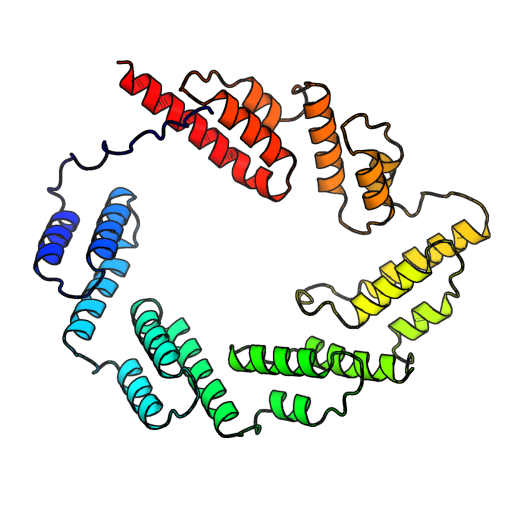C CA . TYR A 1 144 ? -24.157 -8.529 -4.322 1.00 96.00 144 TYR A CA 1
ATOM 1176 C C . TYR A 1 144 ? -23.920 -7.124 -4.923 1.00 96.00 144 TYR A C 1
ATOM 1178 O O . TYR A 1 144 ? -23.169 -6.990 -5.887 1.00 96.00 144 TYR A O 1
ATOM 1186 N N . PRO A 1 145 ? -24.486 -6.036 -4.368 1.00 96.00 145 PRO A N 1
ATOM 1187 C CA . PRO A 1 145 ? -24.303 -4.686 -4.900 1.00 96.00 145 PRO A CA 1
ATOM 1188 C C . PRO A 1 145 ? -22.830 -4.298 -5.104 1.00 96.00 145 PRO A C 1
ATOM 1190 O O . PRO A 1 145 ? -22.021 -4.362 -4.180 1.00 96.00 145 PRO A O 1
ATOM 1193 N N . GLY A 1 146 ? -22.484 -3.864 -6.321 1.00 93.75 146 GLY A N 1
ATOM 1194 C CA . GLY A 1 146 ? -21.122 -3.452 -6.682 1.00 93.75 146 GLY A CA 1
ATOM 1195 C C . GLY A 1 146 ? -20.182 -4.594 -7.090 1.00 93.75 146 GLY A C 1
ATOM 1196 O O . GLY A 1 146 ? -18.976 -4.361 -7.232 1.00 93.75 146 GLY A O 1
ATOM 1197 N N . TRP A 1 147 ? -20.692 -5.814 -7.291 1.00 95.50 147 TRP A N 1
ATOM 1198 C CA . TRP A 1 147 ? -19.879 -6.959 -7.702 1.00 95.50 147 TRP A CA 1
ATOM 1199 C C . TRP A 1 147 ? -19.177 -6.762 -9.050 1.00 95.50 147 TRP A C 1
ATOM 1201 O O . TRP A 1 147 ? -18.029 -7.185 -9.186 1.00 95.50 147 TRP A O 1
ATOM 1211 N N . GLU A 1 148 ? -19.796 -6.087 -10.025 1.00 96.19 148 GLU A N 1
ATOM 1212 C CA . GLU A 1 148 ? -19.192 -5.846 -11.340 1.00 96.19 148 GLU A CA 1
ATOM 1213 C C . GLU A 1 148 ? -17.925 -5.006 -11.214 1.00 96.19 148 GLU A C 1
ATOM 1215 O O . GLU A 1 148 ? -16.878 -5.379 -11.744 1.00 96.19 148 GLU A O 1
ATOM 1220 N N . THR A 1 149 ? -18.004 -3.901 -10.467 1.00 94.44 149 THR A N 1
ATOM 1221 C CA . THR A 1 149 ? -16.864 -3.018 -10.188 1.00 94.44 149 THR A CA 1
ATOM 1222 C C . THR A 1 149 ? -15.747 -3.790 -9.501 1.00 94.44 149 THR A C 1
ATOM 1224 O O . THR A 1 149 ? -14.572 -3.636 -9.836 1.00 94.44 149 THR A O 1
ATOM 1227 N N . HIS A 1 150 ? -16.105 -4.656 -8.553 1.00 91.31 150 HIS A N 1
ATOM 1228 C CA . HIS A 1 150 ? -15.132 -5.459 -7.837 1.00 91.31 150 HIS A CA 1
ATOM 1229 C C . HIS A 1 150 ? -14.448 -6.489 -8.757 1.00 91.31 150 HIS A C 1
ATOM 1231 O O . HIS A 1 150 ? -13.220 -6.537 -8.826 1.00 91.31 150 HIS A O 1
ATOM 1237 N N . ARG A 1 151 ? -15.215 -7.235 -9.558 1.00 94.38 151 ARG A N 1
ATOM 1238 C CA . ARG A 1 151 ? -14.669 -8.176 -10.547 1.00 94.38 151 ARG A CA 1
ATOM 1239 C C . ARG A 1 151 ? -13.790 -7.467 -11.579 1.00 94.38 151 ARG A C 1
ATOM 1241 O O . ARG A 1 151 ? -12.702 -7.947 -11.883 1.00 94.38 151 ARG A O 1
ATOM 1248 N N . GLN A 1 152 ? -14.221 -6.317 -12.097 1.00 94.06 152 GLN A N 1
ATOM 1249 C CA . GLN A 1 152 ? -13.431 -5.510 -13.034 1.00 94.06 152 GLN A CA 1
ATOM 1250 C C . GLN A 1 152 ? -12.110 -5.047 -12.418 1.00 94.06 152 GLN A C 1
ATOM 1252 O O . GLN A 1 152 ? -11.079 -5.092 -13.087 1.00 94.06 152 GLN A O 1
ATOM 1257 N N . ARG A 1 153 ? -12.116 -4.646 -11.142 1.00 92.88 153 ARG A N 1
ATOM 1258 C CA . ARG A 1 153 ? -10.895 -4.281 -10.419 1.00 92.88 153 ARG A CA 1
ATOM 1259 C C . ARG A 1 153 ? -9.910 -5.448 -10.349 1.00 92.88 153 ARG A C 1
ATOM 1261 O O . ARG A 1 153 ? -8.738 -5.233 -10.640 1.00 92.88 153 ARG A O 1
ATOM 1268 N N . LEU A 1 154 ? -10.370 -6.649 -10.001 1.00 93.56 154 LEU A N 1
ATOM 1269 C CA . LEU A 1 154 ? -9.519 -7.841 -9.916 1.00 93.56 154 LEU A CA 1
ATOM 1270 C C . LEU A 1 154 ? -8.959 -8.248 -11.285 1.00 93.56 154 LEU A C 1
ATOM 1272 O O . LEU A 1 154 ? -7.767 -8.507 -11.408 1.00 93.56 154 LEU A O 1
ATOM 1276 N N . VAL A 1 155 ? -9.770 -8.180 -12.348 1.00 94.38 155 VAL A N 1
ATOM 1277 C CA . VAL A 1 155 ? -9.266 -8.331 -13.727 1.00 94.38 155 VAL A CA 1
ATOM 1278 C C . VAL A 1 155 ? -8.206 -7.267 -14.039 1.00 94.38 155 VAL A C 1
ATOM 1280 O O . VAL A 1 155 ? -7.189 -7.567 -14.656 1.00 94.38 155 VAL A O 1
ATOM 1283 N N . GLY A 1 156 ? -8.407 -6.027 -13.589 1.00 93.50 156 GLY A N 1
ATOM 1284 C CA . GLY A 1 156 ? -7.431 -4.949 -13.726 1.00 93.50 156 GLY A CA 1
ATOM 1285 C C . GLY A 1 156 ? -6.116 -5.213 -12.985 1.00 93.50 156 GLY A C 1
ATOM 1286 O O . GLY A 1 156 ? -5.055 -4.904 -13.522 1.00 93.50 156 GLY A O 1
ATOM 1287 N N . LEU A 1 157 ? -6.162 -5.793 -11.782 1.00 92.25 157 LEU A N 1
ATOM 1288 C CA . LEU A 1 157 ? -4.972 -6.217 -11.033 1.00 92.25 157 LEU A CA 1
ATOM 1289 C C . LEU A 1 157 ? -4.242 -7.355 -11.752 1.00 92.25 157 LEU A C 1
ATOM 1291 O O . LEU A 1 157 ? -3.034 -7.259 -11.964 1.00 92.25 157 LEU A O 1
ATOM 1295 N N . TYR A 1 158 ? -4.984 -8.339 -12.254 1.00 93.12 158 TYR A N 1
ATOM 1296 C CA . TYR A 1 158 ? -4.433 -9.406 -13.083 1.00 93.12 158 TYR A CA 1
ATOM 1297 C C . TYR A 1 158 ? -3.718 -8.875 -14.336 1.00 93.12 158 TYR A C 1
ATOM 1299 O O . TYR A 1 158 ? -2.582 -9.269 -14.617 1.00 93.12 158 TYR A O 1
ATOM 1307 N N . ILE A 1 159 ? -4.326 -7.918 -15.052 1.00 92.12 159 ILE A N 1
ATOM 1308 C CA . ILE A 1 159 ? -3.699 -7.231 -16.202 1.00 92.12 159 ILE A CA 1
ATOM 1309 C C . ILE A 1 159 ? -2.408 -6.518 -15.782 1.00 92.12 159 ILE A C 1
ATOM 1311 O O . ILE A 1 159 ? -1.442 -6.498 -16.541 1.00 92.12 159 ILE A O 1
ATOM 1315 N N . LYS A 1 160 ? -2.376 -5.954 -14.570 1.00 90.56 160 LYS A N 1
ATOM 1316 C CA . LYS A 1 160 ? -1.195 -5.310 -13.976 1.00 90.56 160 LYS A CA 1
ATOM 1317 C C . LYS A 1 160 ? -0.166 -6.297 -13.415 1.00 90.56 160 LYS A C 1
ATOM 1319 O O . LYS A 1 160 ? 0.832 -5.849 -12.859 1.00 90.56 160 LYS A O 1
ATOM 1324 N N . GLY A 1 161 ? -0.365 -7.602 -13.603 1.00 89.69 161 GLY A N 1
ATOM 1325 C CA . GLY A 1 161 ? 0.621 -8.632 -13.271 1.00 89.69 161 GLY A CA 1
ATOM 1326 C C . GLY A 1 161 ? 0.485 -9.222 -11.878 1.00 89.69 161 GLY A C 1
ATOM 1327 O O . GLY A 1 161 ? 1.360 -9.983 -11.478 1.00 89.69 161 GLY A O 1
ATOM 1328 N N . PHE A 1 162 ? -0.578 -8.884 -11.152 1.00 91.25 162 PHE A N 1
ATOM 1329 C CA . PHE A 1 162 ? -0.851 -9.454 -9.839 1.00 91.25 162 PHE A CA 1
ATOM 1330 C C . PHE A 1 162 ? -1.706 -10.706 -9.998 1.00 91.25 162 PHE A C 1
ATOM 1332 O O . PHE A 1 162 ? -2.767 -10.650 -10.613 1.00 91.25 162 PHE A O 1
ATOM 1339 N N . ASP A 1 163 ? -1.236 -11.828 -9.472 1.00 91.00 163 ASP A N 1
ATOM 1340 C CA . ASP A 1 163 ? -2.054 -13.036 -9.382 1.00 91.00 163 ASP A CA 1
ATOM 1341 C C . ASP A 1 163 ? -3.069 -12.859 -8.248 1.00 91.00 163 ASP A C 1
ATOM 1343 O O . ASP A 1 163 ? -2.796 -12.151 -7.273 1.00 91.00 163 ASP A O 1
ATOM 1347 N N . LEU A 1 164 ? -4.246 -13.468 -8.387 1.00 90.75 164 LEU A N 1
ATOM 1348 C CA . LEU A 1 164 ? -5.282 -13.365 -7.369 1.00 90.75 164 LEU A CA 1
ATOM 1349 C C . LEU A 1 164 ? -4.874 -14.159 -6.140 1.00 90.75 164 LEU A C 1
ATOM 1351 O O . LEU A 1 164 ? -4.668 -15.376 -6.205 1.00 90.75 164 LEU A O 1
ATOM 1355 N N . THR A 1 165 ? -4.826 -13.479 -5.004 1.00 90.56 165 THR A N 1
ATOM 1356 C CA . THR A 1 165 ? -4.502 -14.138 -3.741 1.00 90.56 165 THR A CA 1
ATOM 1357 C C . THR A 1 165 ? -5.672 -15.000 -3.269 1.00 90.56 165 THR A C 1
ATOM 1359 O O . THR A 1 165 ? -6.835 -14.757 -3.613 1.00 90.56 165 THR A O 1
ATOM 1362 N N . ASP A 1 166 ? -5.387 -16.004 -2.439 1.00 89.44 166 ASP A N 1
ATOM 1363 C CA . ASP A 1 166 ? -6.441 -16.801 -1.800 1.00 89.44 166 ASP A CA 1
ATOM 1364 C C . ASP A 1 166 ? -7.391 -15.918 -0.977 1.00 89.44 166 ASP A C 1
ATOM 1366 O O . ASP A 1 166 ? -8.595 -16.171 -0.950 1.00 89.44 166 ASP A O 1
ATOM 1370 N N . ASP A 1 167 ? -6.882 -14.825 -0.400 1.00 86.25 167 ASP A N 1
ATOM 1371 C CA . ASP A 1 167 ? -7.686 -13.833 0.311 1.00 86.25 167 ASP A CA 1
ATOM 1372 C C . ASP A 1 167 ? -8.660 -13.101 -0.620 1.00 86.25 167 ASP A C 1
ATOM 1374 O O . ASP A 1 167 ? -9.824 -12.924 -0.268 1.00 86.25 167 ASP A O 1
ATOM 1378 N N . GLU A 1 168 ? -8.243 -12.697 -1.824 1.00 89.62 168 GLU A N 1
ATOM 1379 C CA . GLU A 1 168 ? -9.140 -12.060 -2.798 1.00 89.62 168 GLU A CA 1
ATOM 1380 C C . GLU A 1 168 ? -10.236 -13.025 -3.268 1.00 89.62 168 GLU A C 1
ATOM 1382 O O . GLU A 1 168 ? -11.413 -12.648 -3.361 1.00 89.62 168 GLU A O 1
ATOM 1387 N N . LYS A 1 169 ? -9.866 -14.290 -3.504 1.00 92.00 169 LYS A N 1
ATOM 1388 C CA . LYS A 1 169 ? -10.798 -15.368 -3.871 1.00 92.00 169 LYS A CA 1
ATOM 1389 C C . LYS A 1 169 ? -11.798 -15.647 -2.747 1.00 92.00 169 LYS A C 1
ATOM 1391 O O . LYS A 1 169 ? -13.004 -15.760 -3.002 1.00 92.00 169 LYS A O 1
ATOM 1396 N N . PHE A 1 170 ? -11.312 -15.701 -1.507 1.00 90.88 170 PHE A N 1
ATOM 1397 C CA . PHE A 1 170 ? -12.125 -15.826 -0.303 1.00 90.88 170 PHE A CA 1
ATOM 1398 C C . PHE A 1 170 ? -13.090 -14.645 -0.170 1.00 90.88 170 PHE A C 1
ATOM 1400 O O . PHE A 1 170 ? -14.297 -14.858 -0.105 1.00 90.88 170 PHE A O 1
ATOM 1407 N N . CYS A 1 171 ? -12.594 -13.406 -0.221 1.00 90.62 171 CYS A N 1
ATOM 1408 C CA . CYS A 1 171 ? -13.400 -12.197 -0.045 1.00 90.62 171 CYS A CA 1
ATOM 1409 C C . CYS A 1 171 ? -14.543 -12.105 -1.063 1.00 90.62 171 CYS A C 1
ATOM 1411 O O . CYS A 1 171 ? -15.659 -11.737 -0.704 1.00 90.62 171 CYS A O 1
ATOM 1413 N N . LEU A 1 172 ? -14.295 -12.447 -2.331 1.00 92.88 172 LEU A N 1
ATOM 1414 C CA . LEU A 1 172 ? -15.341 -12.491 -3.357 1.00 92.88 172 LEU A CA 1
ATOM 1415 C C . LEU A 1 172 ? -16.446 -13.493 -3.025 1.00 92.88 172 LEU A C 1
ATOM 1417 O O . LEU A 1 172 ? -17.631 -13.151 -3.047 1.00 92.88 172 LEU A O 1
ATOM 1421 N N . SER A 1 173 ? -16.039 -14.727 -2.741 1.00 93.00 173 SER A N 1
ATOM 1422 C CA . SER A 1 173 ? -16.955 -15.836 -2.477 1.00 93.00 173 SER A CA 1
ATOM 1423 C C . SER A 1 173 ? -17.766 -15.567 -1.212 1.00 93.00 173 SER A C 1
ATOM 1425 O O . SER A 1 173 ? -18.979 -15.756 -1.181 1.00 93.00 173 SER A O 1
ATOM 1427 N N . GLU A 1 174 ? -17.105 -15.049 -0.185 1.00 94.12 174 GLU A N 1
ATOM 1428 C CA . GLU A 1 174 ? -17.696 -14.788 1.116 1.00 94.12 174 GLU A CA 1
ATOM 1429 C C . GLU A 1 174 ? -18.659 -13.594 1.092 1.00 94.12 174 GLU A C 1
ATOM 1431 O O . GLU A 1 174 ? -19.734 -13.668 1.682 1.00 94.12 174 GLU A O 1
ATOM 1436 N N . ARG A 1 175 ? -18.359 -12.531 0.330 1.00 94.88 175 ARG A N 1
ATOM 1437 C CA . ARG A 1 175 ? -19.315 -11.426 0.101 1.00 94.88 175 ARG A CA 1
ATOM 1438 C C . ARG A 1 175 ? -20.600 -11.913 -0.540 1.00 94.88 175 ARG A C 1
ATOM 1440 O O . ARG A 1 175 ? -21.679 -11.479 -0.142 1.00 94.88 175 ARG A O 1
ATOM 1447 N N . GLN A 1 176 ? -20.482 -12.801 -1.524 1.00 96.56 176 GLN A N 1
ATOM 1448 C CA . GLN A 1 176 ? -21.646 -13.375 -2.183 1.00 96.56 176 GLN A CA 1
ATOM 1449 C C . GLN A 1 176 ? -22.484 -14.203 -1.208 1.00 96.56 176 GLN A C 1
ATOM 1451 O O . GLN A 1 176 ? -23.688 -13.982 -1.114 1.00 96.56 176 GLN A O 1
ATOM 1456 N N . ARG A 1 177 ? -21.846 -15.082 -0.428 1.00 96.00 177 ARG A N 1
ATOM 1457 C CA . ARG A 1 177 ? -22.522 -15.882 0.603 1.00 96.00 177 ARG A CA 1
ATOM 1458 C C . ARG A 1 177 ? -23.243 -15.009 1.629 1.00 96.00 177 ARG A C 1
ATOM 1460 O O . ARG A 1 177 ? -24.427 -15.211 1.877 1.00 96.00 177 ARG A O 1
ATOM 1467 N N . MET A 1 178 ? -22.568 -13.988 2.159 1.00 95.81 178 MET A N 1
ATOM 1468 C CA . MET A 1 178 ? -23.172 -13.047 3.107 1.00 95.81 178 MET A CA 1
ATOM 1469 C C . MET A 1 178 ? -24.368 -12.303 2.509 1.00 95.81 178 MET A C 1
ATOM 1471 O O . MET A 1 178 ? -25.375 -12.122 3.189 1.00 95.81 178 MET A O 1
ATOM 1475 N N . TYR A 1 179 ? -24.279 -11.890 1.242 1.00 96.06 179 TYR A N 1
ATOM 1476 C CA . TYR A 1 179 ? -25.379 -11.225 0.543 1.00 96.06 179 TYR A CA 1
ATOM 1477 C C . TYR A 1 179 ? -26.596 -12.140 0.348 1.00 96.06 179 TYR A C 1
ATOM 1479 O O . TYR A 1 179 ? -27.733 -11.690 0.468 1.00 96.06 179 TYR A O 1
ATOM 1487 N N . GLU A 1 180 ? -26.367 -13.432 0.121 1.00 97.25 180 GLU A N 1
ATOM 1488 C CA . GLU A 1 180 ? -27.409 -14.468 0.083 1.00 97.25 180 GLU A CA 1
ATOM 1489 C C . GLU A 1 180 ? -27.960 -14.826 1.477 1.00 97.25 180 GLU A C 1
ATOM 1491 O O . GLU A 1 180 ? -28.874 -15.642 1.596 1.00 97.25 180 GLU A O 1
ATOM 1496 N N . GLY A 1 181 ? -27.433 -14.205 2.537 1.00 96.62 181 GLY A N 1
ATOM 1497 C CA . GLY A 1 181 ? -27.825 -14.446 3.923 1.00 96.62 181 GLY A CA 1
ATOM 1498 C C . GLY A 1 181 ? -27.138 -15.651 4.569 1.00 96.62 181 GLY A C 1
ATOM 1499 O O . GLY A 1 181 ? -27.480 -16.009 5.697 1.00 96.62 181 GLY A O 1
ATOM 1500 N N . ASP A 1 182 ? -26.163 -16.275 3.903 1.00 97.56 182 ASP A N 1
ATOM 1501 C CA . ASP A 1 182 ? -25.360 -17.344 4.490 1.00 97.56 182 ASP A CA 1
ATOM 1502 C C . ASP A 1 182 ? -24.302 -16.762 5.436 1.00 97.56 182 ASP A C 1
ATOM 1504 O O . ASP A 1 182 ? -23.294 -16.187 5.024 1.00 97.56 182 ASP A O 1
ATOM 1508 N N . ARG A 1 183 ? -24.541 -16.950 6.736 1.00 96.81 183 ARG A N 1
ATOM 1509 C CA . ARG A 1 183 ? -23.651 -16.541 7.832 1.00 96.81 183 ARG A CA 1
ATOM 1510 C C . ARG A 1 183 ? -22.968 -17.728 8.515 1.00 96.81 183 ARG A C 1
ATOM 1512 O O . ARG A 1 183 ? -22.494 -17.616 9.642 1.00 96.81 183 ARG A O 1
ATOM 1519 N N . SER A 1 184 ? -22.912 -18.887 7.855 1.00 97.00 184 SER A N 1
ATOM 1520 C CA . SER A 1 184 ? -22.363 -20.122 8.437 1.00 97.00 184 SER A CA 1
ATOM 1521 C C . SER A 1 184 ? -20.840 -20.125 8.595 1.00 97.00 184 SER A C 1
ATOM 1523 O O . SER A 1 184 ? -20.293 -21.038 9.217 1.00 97.00 184 SER A O 1
ATOM 1525 N N . HIS A 1 185 ? -20.132 -19.124 8.063 1.00 94.75 185 HIS A N 1
ATOM 1526 C CA . HIS A 1 185 ? -18.699 -19.002 8.291 1.00 94.75 185 HIS A CA 1
ATOM 1527 C C . HIS A 1 185 ? -18.401 -18.893 9.797 1.00 94.75 185 HIS A C 1
ATOM 1529 O O . HIS A 1 185 ? -19.019 -18.063 10.469 1.00 94.75 185 HIS A O 1
ATOM 1535 N N . PRO A 1 186 ? -17.433 -19.660 10.344 1.00 94.06 186 PRO A N 1
ATOM 1536 C CA . PRO A 1 186 ? -17.210 -19.753 11.790 1.00 94.06 186 PRO A CA 1
ATOM 1537 C C . PRO A 1 186 ? -17.086 -18.404 12.511 1.00 94.06 186 PRO A C 1
ATOM 1539 O O . PRO A 1 186 ? -17.614 -18.242 13.606 1.00 94.06 186 PRO A O 1
ATOM 1542 N N . ARG A 1 187 ? -16.436 -17.418 11.881 1.00 92.44 187 ARG A N 1
ATOM 1543 C CA . ARG A 1 187 ? -16.288 -16.050 12.415 1.00 92.44 187 ARG A CA 1
ATOM 1544 C C . ARG A 1 187 ? -17.617 -15.295 12.542 1.00 92.44 187 ARG A C 1
ATOM 1546 O O . ARG A 1 187 ? -17.874 -14.700 13.584 1.00 92.44 187 ARG A O 1
ATOM 1553 N N . LEU A 1 188 ? -18.468 -15.351 11.517 1.00 95.38 188 LEU A N 1
ATOM 1554 C CA . LEU A 1 188 ? -19.782 -14.699 11.529 1.00 95.38 188 LEU A CA 1
ATOM 1555 C C . LEU A 1 188 ? -20.737 -15.418 12.483 1.00 95.38 188 LEU A C 1
ATOM 1557 O O . LEU A 1 188 ? -21.384 -14.776 13.302 1.00 95.38 188 LEU A O 1
ATOM 1561 N N . ALA A 1 189 ? -20.735 -16.753 12.469 1.00 96.44 189 ALA A N 1
ATOM 1562 C CA . ALA A 1 189 ? -21.501 -17.551 13.419 1.00 96.44 189 ALA A CA 1
ATOM 1563 C C . ALA A 1 189 ? -21.093 -17.259 14.878 1.00 96.44 189 ALA A C 1
ATOM 1565 O O . ALA A 1 189 ? -21.946 -17.155 15.762 1.00 96.44 189 ALA A O 1
ATOM 1566 N N . ALA A 1 190 ? -19.792 -17.087 15.140 1.00 96.00 190 ALA A N 1
ATOM 1567 C CA . ALA A 1 190 ? -19.294 -16.693 16.453 1.00 96.00 190 ALA A CA 1
ATOM 1568 C C . ALA A 1 190 ? -19.734 -15.272 16.838 1.00 96.00 190 ALA A C 1
ATOM 1570 O O . ALA A 1 190 ? -20.152 -15.073 17.979 1.00 96.00 190 ALA A O 1
ATOM 1571 N N . LEU A 1 191 ? -19.708 -14.309 15.910 1.00 96.25 191 LEU A N 1
ATOM 1572 C CA . LEU A 1 191 ? -20.239 -12.962 16.137 1.00 96.25 191 LEU A CA 1
ATOM 1573 C C . LEU A 1 191 ? -21.731 -12.995 16.498 1.00 96.25 191 LEU A C 1
ATOM 1575 O O . LEU A 1 191 ? -22.124 -12.453 17.531 1.00 96.25 191 LEU A O 1
ATOM 1579 N N . ASP A 1 192 ? -22.542 -13.693 15.704 1.00 97.19 192 ASP A N 1
ATOM 1580 C CA . ASP A 1 192 ? -23.991 -13.802 15.909 1.00 97.19 192 ASP A CA 1
ATOM 1581 C C . ASP A 1 192 ? -24.331 -14.447 17.263 1.00 97.19 192 ASP A C 1
ATOM 1583 O O . ASP A 1 192 ? -25.314 -14.088 17.921 1.00 97.19 192 ASP A O 1
ATOM 1587 N N . SER A 1 193 ? -23.483 -15.371 17.731 1.00 97.31 193 SER A N 1
ATOM 1588 C CA . SER A 1 193 ? -23.648 -16.035 19.027 1.00 97.31 193 SER A CA 1
ATOM 1589 C C . SER A 1 193 ? -23.550 -15.083 20.227 1.00 97.31 193 SER A C 1
ATOM 1591 O O . SER A 1 193 ? -24.113 -15.383 21.283 1.00 97.31 193 SER A O 1
ATOM 1593 N N . LEU A 1 194 ? -22.886 -13.927 20.079 1.00 96.81 194 LEU A N 1
ATOM 1594 C CA . LEU A 1 194 ? -22.688 -12.973 21.173 1.00 96.81 194 LEU A CA 1
ATOM 1595 C C . LEU A 1 194 ? -23.957 -12.196 21.546 1.00 96.81 194 LEU A C 1
ATOM 1597 O O . LEU A 1 194 ? -24.009 -11.671 22.658 1.00 96.81 194 LEU A O 1
ATOM 1601 N N . ARG A 1 195 ? -24.967 -12.131 20.660 1.00 96.00 195 ARG A N 1
ATOM 1602 C CA . ARG A 1 195 ? -26.240 -11.410 20.880 1.00 96.00 195 ARG A CA 1
ATOM 1603 C C . ARG A 1 195 ? -26.023 -10.017 21.488 1.00 96.00 195 ARG A C 1
ATOM 1605 O O . ARG A 1 195 ? -26.505 -9.724 22.583 1.00 96.00 195 ARG A O 1
ATOM 1612 N N . LEU A 1 196 ? -25.242 -9.191 20.797 1.00 95.31 196 LEU A N 1
ATOM 1613 C CA . LEU A 1 196 ? -24.875 -7.857 21.268 1.00 95.31 196 LEU A CA 1
ATOM 1614 C C . LEU A 1 196 ? -26.110 -6.943 21.340 1.00 95.31 196 LEU A C 1
ATOM 1616 O O . LEU A 1 196 ? -26.965 -6.971 20.461 1.00 95.31 196 LEU A O 1
ATOM 1620 N N . THR A 1 197 ? -26.202 -6.147 22.404 1.00 95.38 197 THR A N 1
ATOM 1621 C CA . THR A 1 197 ? -27.297 -5.200 22.671 1.00 95.38 197 THR A CA 1
ATOM 1622 C C . THR A 1 197 ? -26.804 -3.873 23.252 1.00 95.38 197 THR A C 1
ATOM 1624 O O . THR A 1 197 ? -27.620 -3.063 23.691 1.00 95.38 197 THR A O 1
ATOM 1627 N N . TYR A 1 198 ? -25.490 -3.660 23.358 1.00 87.94 198 TYR A N 1
ATOM 1628 C CA . TYR A 1 198 ? -24.955 -2.401 23.873 1.00 87.94 198 TYR A CA 1
ATOM 1629 C C . TYR A 1 198 ? -25.105 -1.269 22.837 1.00 87.94 198 TYR A C 1
ATOM 1631 O O . TYR A 1 198 ? -25.028 -1.527 21.635 1.00 87.94 198 TYR A O 1
ATOM 1639 N N . PRO A 1 199 ? -25.287 -0.003 23.262 1.00 82.88 199 PRO A N 1
ATOM 1640 C CA . PRO A 1 199 ? -25.414 1.123 22.343 1.00 82.88 199 PRO A CA 1
ATOM 1641 C C . PRO A 1 199 ? -24.218 1.232 21.391 1.00 82.88 199 PRO A C 1
ATOM 1643 O O . PRO A 1 199 ? -23.076 1.334 21.840 1.00 82.88 199 PRO A O 1
ATOM 1646 N N . GLY A 1 200 ? -24.487 1.246 20.083 1.00 82.56 200 GLY A N 1
ATOM 1647 C CA . GLY A 1 200 ? -23.463 1.324 19.039 1.00 82.56 200 GLY A CA 1
ATOM 1648 C C . GLY A 1 200 ? -22.883 -0.026 18.611 1.00 82.56 200 GLY A C 1
ATOM 1649 O O . GLY A 1 200 ? -21.956 -0.040 17.800 1.00 82.56 200 GLY A O 1
ATOM 1650 N N . CYS A 1 201 ? -23.409 -1.149 19.115 1.00 90.81 201 CYS A N 1
ATOM 1651 C CA . CYS A 1 201 ? -22.984 -2.483 18.689 1.00 90.81 201 CYS A CA 1
ATOM 1652 C C . CYS A 1 201 ? -23.234 -2.748 17.199 1.00 90.81 201 CYS A C 1
ATOM 1654 O O . CYS A 1 201 ? -22.488 -3.507 16.593 1.00 90.81 201 CYS A O 1
ATOM 1656 N N . GLU A 1 202 ? -24.211 -2.079 16.585 1.00 91.62 202 GLU A N 1
ATOM 1657 C CA . GLU A 1 202 ? -24.522 -2.200 15.159 1.00 91.62 202 GLU A CA 1
ATOM 1658 C C . GLU A 1 202 ? -23.334 -1.766 14.297 1.00 91.62 202 GLU A C 1
ATOM 1660 O O . GLU A 1 202 ? -22.992 -2.438 13.329 1.00 91.62 202 GLU A O 1
ATOM 1665 N N . LYS A 1 203 ? -22.653 -0.684 14.697 1.00 87.38 203 LYS A N 1
ATOM 1666 C CA . LYS A 1 203 ? -21.448 -0.203 14.016 1.00 87.38 203 LYS A CA 1
ATOM 1667 C C . LYS A 1 203 ? -20.267 -1.151 14.215 1.00 87.38 203 LYS A C 1
ATOM 1669 O O . LYS A 1 203 ? -19.518 -1.398 13.281 1.00 87.38 203 LYS A O 1
ATOM 1674 N N . ASP A 1 204 ? -20.106 -1.689 15.421 1.00 90.38 204 ASP A N 1
ATOM 1675 C CA . ASP A 1 204 ? -19.059 -2.674 15.709 1.00 90.38 204 ASP A CA 1
ATOM 1676 C C . ASP A 1 204 ? -19.256 -3.963 14.880 1.00 90.38 204 ASP A C 1
ATOM 1678 O O . ASP A 1 204 ? -18.284 -4.526 14.375 1.00 90.38 204 ASP A O 1
ATOM 1682 N N . ILE A 1 205 ? -20.510 -4.406 14.714 1.00 93.94 205 ILE A N 1
ATOM 1683 C CA . ILE A 1 205 ? -20.896 -5.531 13.848 1.00 93.94 205 ILE A CA 1
ATOM 1684 C C . ILE A 1 205 ? -20.581 -5.206 12.387 1.00 93.94 205 ILE A C 1
ATOM 1686 O O . ILE A 1 205 ? -19.900 -5.993 11.735 1.00 93.94 205 ILE A O 1
ATOM 1690 N N . GLU A 1 206 ? -21.017 -4.046 11.891 1.00 91.81 206 GLU A N 1
ATOM 1691 C CA . GLU A 1 206 ? -20.757 -3.597 10.518 1.00 91.81 206 GLU A CA 1
ATOM 1692 C C . GLU A 1 206 ? -19.249 -3.528 10.224 1.00 91.81 206 GLU A C 1
ATOM 1694 O O . GLU A 1 206 ? -18.783 -4.075 9.223 1.00 91.81 206 GLU A O 1
ATOM 1699 N N . ASP A 1 207 ? -18.460 -2.936 11.125 1.00 88.00 207 ASP A N 1
ATOM 1700 C CA . ASP A 1 207 ? -17.004 -2.839 10.995 1.00 88.00 207 ASP A CA 1
ATOM 1701 C C . ASP A 1 207 ? -16.336 -4.226 11.014 1.00 88.00 207 ASP A C 1
ATOM 1703 O O . ASP A 1 207 ? -15.358 -4.458 10.294 1.00 88.00 207 ASP A O 1
ATOM 1707 N N . TYR A 1 208 ? -16.836 -5.160 11.831 1.00 91.25 208 TYR A N 1
ATOM 1708 C CA . TYR A 1 208 ? -16.334 -6.535 11.873 1.00 91.25 208 TYR A CA 1
ATOM 1709 C C . TYR A 1 208 ? -16.650 -7.290 10.583 1.00 91.25 208 TYR A C 1
ATOM 1711 O O . TYR A 1 208 ? -15.763 -7.917 10.008 1.00 91.25 208 TYR A O 1
ATOM 1719 N N . GLU A 1 209 ? -17.890 -7.209 10.108 1.00 92.81 209 GLU A N 1
ATOM 1720 C CA . GLU A 1 209 ? -18.329 -7.819 8.854 1.00 92.81 209 GLU A CA 1
ATOM 1721 C C . GLU A 1 209 ? -17.539 -7.270 7.670 1.00 92.81 209 GLU A C 1
ATOM 1723 O O . GLU A 1 209 ? -17.022 -8.037 6.859 1.00 92.81 209 GLU A O 1
ATOM 1728 N N . PHE A 1 210 ? -17.354 -5.951 7.617 1.00 88.56 210 PHE A N 1
ATOM 1729 C CA . PHE A 1 210 ? -16.545 -5.294 6.600 1.00 88.56 210 PHE A CA 1
ATOM 1730 C C . PHE A 1 210 ? -15.094 -5.797 6.596 1.00 88.56 210 PHE A C 1
ATOM 1732 O O . PHE A 1 210 ? -14.533 -6.052 5.527 1.00 88.56 210 PHE A O 1
ATOM 1739 N N . LYS A 1 211 ? -14.488 -5.976 7.778 1.00 86.69 211 LYS A N 1
ATOM 1740 C CA . LYS A 1 211 ? -13.134 -6.539 7.921 1.00 86.69 211 LYS A CA 1
ATOM 1741 C C . LYS A 1 211 ? -13.075 -8.025 7.566 1.00 86.69 211 LYS A C 1
ATOM 1743 O O . LYS A 1 211 ? -12.079 -8.449 6.989 1.00 86.69 211 LYS A O 1
ATOM 1748 N N . HIS A 1 212 ? -14.115 -8.799 7.885 1.00 88.69 212 HIS A N 1
ATOM 1749 C CA . HIS A 1 212 ? -14.194 -10.239 7.607 1.00 88.69 212 HIS A CA 1
ATOM 1750 C C . HIS A 1 212 ? -14.097 -10.534 6.110 1.00 88.69 212 HIS A C 1
ATOM 1752 O O . HIS A 1 212 ? -13.332 -11.403 5.705 1.00 88.69 212 HIS A O 1
ATOM 1758 N N . VAL A 1 213 ? -14.793 -9.754 5.282 1.00 88.19 213 VAL A N 1
ATOM 1759 C CA . VAL A 1 213 ? -14.714 -9.855 3.814 1.00 88.19 213 VAL A CA 1
ATOM 1760 C C . VAL A 1 213 ? -13.671 -8.930 3.175 1.00 88.19 213 VAL A C 1
ATOM 1762 O O . VAL A 1 213 ? -13.747 -8.640 1.974 1.00 88.19 213 VAL A O 1
ATOM 1765 N N . GLY A 1 214 ? -12.731 -8.447 3.992 1.00 74.19 214 GLY A N 1
ATOM 1766 C CA . GLY A 1 214 ? -11.582 -7.638 3.607 1.00 74.19 214 GLY A CA 1
ATOM 1767 C C . GLY A 1 214 ? -11.924 -6.231 3.107 1.00 74.19 214 GLY A C 1
ATOM 1768 O O . GLY A 1 214 ? -12.741 -6.031 2.207 1.00 74.19 214 GLY A O 1
ATOM 1769 N N . ALA A 1 215 ? -11.199 -5.227 3.601 1.00 62.22 215 ALA A N 1
ATOM 1770 C CA . ALA A 1 215 ? -10.954 -4.031 2.804 1.00 62.22 215 ALA A CA 1
ATOM 1771 C C . ALA A 1 215 ? -9.880 -4.401 1.774 1.00 62.22 215 ALA A C 1
ATOM 1773 O O . ALA A 1 215 ? -8.758 -4.714 2.158 1.00 62.22 215 ALA A O 1
ATOM 1774 N N . PHE A 1 216 ? -10.220 -4.368 0.484 1.00 56.44 216 PHE A N 1
ATOM 1775 C CA . PHE A 1 216 ? -9.401 -4.787 -0.669 1.00 56.44 216 PHE A CA 1
ATOM 1776 C C . PHE A 1 216 ? -7.984 -4.191 -0.808 1.00 56.44 216 PHE A C 1
ATOM 1778 O O . PHE A 1 216 ? -7.421 -4.262 -1.896 1.00 56.44 216 PHE A O 1
ATOM 1785 N N . SER A 1 217 ? -7.416 -3.504 0.182 1.00 53.00 217 SER A N 1
ATOM 1786 C CA . SER A 1 217 ? -6.127 -2.825 0.033 1.00 53.00 217 SER A CA 1
ATOM 1787 C C . SER A 1 217 ? -4.990 -3.320 0.923 1.00 53.00 217 SER A C 1
ATOM 1789 O O . SER A 1 217 ? -3.860 -3.097 0.515 1.00 53.00 217 SER A O 1
ATOM 1791 N N . TYR A 1 218 ? -5.210 -3.995 2.060 1.00 48.47 218 TYR A N 1
ATOM 1792 C CA . TYR A 1 218 ? -4.102 -4.417 2.941 1.00 48.47 218 TYR A CA 1
ATOM 1793 C C . TYR A 1 218 ? -4.491 -5.605 3.837 1.00 48.47 218 TYR A C 1
ATOM 1795 O O . TYR A 1 218 ? -4.818 -5.421 5.009 1.00 48.47 218 TYR A O 1
ATOM 1803 N N . CYS A 1 219 ? -4.460 -6.823 3.292 1.00 43.28 219 CYS A N 1
ATOM 1804 C CA . CYS A 1 219 ? -4.618 -8.059 4.072 1.00 43.28 219 CYS A CA 1
ATOM 1805 C C . CYS A 1 219 ? -3.361 -8.943 4.083 1.00 43.28 219 CYS A C 1
ATOM 1807 O O . CYS A 1 219 ? -3.390 -10.016 4.668 1.00 43.28 219 CYS A O 1
ATOM 1809 N N . GLU A 1 220 ? -2.221 -8.481 3.562 1.00 40.59 220 GLU A N 1
ATOM 1810 C CA . GLU A 1 220 ? -0.938 -9.118 3.877 1.00 40.59 220 GLU A CA 1
ATOM 1811 C C . GLU A 1 220 ? -0.535 -8.746 5.312 1.00 40.59 220 GLU A C 1
ATOM 1813 O O . GLU A 1 220 ? -0.005 -7.668 5.575 1.00 40.59 220 GLU A O 1
ATOM 1818 N N . GLY A 1 221 ? -0.841 -9.626 6.269 1.00 47.41 221 GLY A N 1
ATOM 1819 C CA . GLY A 1 221 ? -0.241 -9.592 7.608 1.00 47.41 221 GLY A CA 1
ATOM 1820 C C . GLY A 1 221 ? -1.190 -9.489 8.802 1.00 47.41 221 GLY A C 1
ATOM 1821 O O . GLY A 1 221 ? -0.717 -9.593 9.931 1.00 47.41 221 GLY A O 1
ATOM 1822 N N . ARG A 1 222 ? -2.511 -9.353 8.617 1.00 50.47 222 ARG A N 1
ATOM 1823 C CA . ARG A 1 222 ? -3.462 -9.485 9.740 1.00 50.47 222 ARG A CA 1
ATOM 1824 C C . ARG A 1 222 ? -3.928 -10.926 9.886 1.00 50.47 222 ARG A C 1
ATOM 1826 O O . ARG A 1 222 ? -5.029 -11.295 9.488 1.00 50.47 222 ARG A O 1
ATOM 1833 N N . LEU A 1 223 ? -3.034 -11.729 10.461 1.00 51.78 223 LEU A N 1
ATOM 1834 C CA . LEU A 1 223 ? -3.372 -12.969 11.152 1.00 51.78 223 LEU A CA 1
ATOM 1835 C C . LEU A 1 223 ? -4.611 -12.740 12.026 1.00 51.78 223 LEU A C 1
ATOM 1837 O O . LEU A 1 223 ? -4.607 -11.845 12.849 1.00 51.78 223 LEU A O 1
ATOM 1841 N N . ASP A 1 224 ? -5.656 -13.528 11.795 1.00 64.00 224 ASP A N 1
ATOM 1842 C CA . ASP A 1 224 ? -6.734 -13.940 12.707 1.00 64.00 224 ASP A CA 1
ATOM 1843 C C . ASP A 1 224 ? -7.049 -13.126 13.993 1.00 64.00 224 ASP A C 1
ATOM 1845 O O . ASP A 1 224 ? -7.393 -13.709 15.020 1.00 64.00 224 ASP A O 1
ATOM 1849 N N . ASP A 1 225 ? -7.075 -11.789 13.950 1.00 74.38 225 ASP A N 1
ATOM 1850 C CA . ASP A 1 225 ? -7.519 -10.946 15.082 1.00 74.38 225 ASP A CA 1
ATOM 1851 C C . ASP A 1 225 ? -9.015 -11.144 15.413 1.00 74.38 225 ASP A C 1
ATOM 1853 O O . ASP A 1 225 ? -9.571 -10.512 16.315 1.00 74.38 225 ASP A O 1
ATOM 1857 N N . SER A 1 226 ? -9.707 -12.026 14.684 1.00 84.69 226 SER A N 1
ATOM 1858 C CA . SER A 1 226 ? -11.130 -12.314 14.840 1.00 84.69 226 SER A CA 1
ATOM 1859 C C . SER A 1 226 ? -11.484 -12.683 16.284 1.00 84.69 226 SER A C 1
ATOM 1861 O O . SER A 1 226 ? -12.478 -12.186 16.815 1.00 84.69 226 SER A O 1
ATOM 1863 N N . ALA A 1 227 ? -10.637 -13.472 16.952 1.00 88.88 227 ALA A N 1
ATOM 1864 C CA . ALA A 1 227 ? -10.815 -13.853 18.348 1.00 88.88 227 ALA A CA 1
ATOM 1865 C C . ALA A 1 227 ? -10.693 -12.656 19.308 1.00 88.88 227 ALA A C 1
ATOM 1867 O O . ALA A 1 227 ? -11.448 -12.565 20.280 1.00 88.88 227 ALA A O 1
ATOM 1868 N N . GLU A 1 228 ? -9.784 -11.719 19.029 1.00 86.38 228 GLU A N 1
ATOM 1869 C CA . GLU A 1 228 ? -9.590 -10.520 19.845 1.00 86.38 228 GLU A CA 1
ATOM 1870 C C . GLU A 1 228 ? -10.798 -9.582 19.749 1.00 86.38 228 GLU A C 1
ATOM 1872 O O . GLU A 1 228 ? -11.338 -9.169 20.780 1.00 86.38 228 GLU A O 1
ATOM 1877 N N . TYR A 1 229 ? -11.296 -9.321 18.535 1.00 88.75 229 TYR A N 1
ATOM 1878 C CA . TYR A 1 229 ? -12.511 -8.521 18.335 1.00 88.75 229 TYR A CA 1
ATOM 1879 C C . TYR A 1 229 ? -13.718 -9.134 19.050 1.00 88.75 229 TYR A C 1
ATOM 1881 O O . TYR A 1 229 ? -14.422 -8.437 19.783 1.00 88.75 229 TYR A O 1
ATOM 1889 N N . LEU A 1 230 ? -13.929 -10.447 18.912 1.00 92.56 230 LEU A N 1
ATOM 1890 C CA . LEU A 1 230 ? -15.022 -11.140 19.598 1.00 92.56 230 LEU A CA 1
ATOM 1891 C C . LEU A 1 230 ? -14.885 -11.045 21.128 1.00 92.56 230 LEU A C 1
ATOM 1893 O O . LEU A 1 230 ? -15.881 -10.855 21.829 1.00 92.56 230 LEU A O 1
ATOM 1897 N N . ALA A 1 231 ? -13.662 -11.111 21.664 1.00 91.00 231 ALA A N 1
ATOM 1898 C CA . ALA A 1 231 ? -13.407 -10.922 23.092 1.00 91.00 231 ALA A CA 1
ATOM 1899 C C . ALA A 1 231 ? -13.668 -9.478 23.560 1.00 91.00 231 ALA A C 1
ATOM 1901 O O . ALA A 1 231 ? -14.117 -9.268 24.691 1.00 91.00 231 ALA A O 1
ATOM 1902 N N . ILE A 1 232 ? -13.401 -8.474 22.720 1.00 88.75 232 ILE A N 1
ATOM 1903 C CA . ILE A 1 232 ? -13.755 -7.071 22.985 1.00 88.75 232 ILE A CA 1
ATOM 1904 C C . ILE A 1 232 ? -15.278 -6.910 23.016 1.00 88.75 232 ILE A C 1
ATOM 1906 O O . ILE A 1 232 ? -15.808 -6.371 23.987 1.00 88.75 232 ILE A O 1
ATOM 1910 N N . PHE A 1 233 ? -15.993 -7.419 22.012 1.00 92.50 233 PHE A N 1
ATOM 1911 C CA . PHE A 1 233 ? -17.456 -7.324 21.945 1.00 92.50 233 PHE A CA 1
ATOM 1912 C C . PHE A 1 233 ? -18.129 -8.024 23.123 1.00 92.50 233 PHE A C 1
ATOM 1914 O O . PHE A 1 233 ? -19.046 -7.476 23.735 1.00 92.50 233 PHE A O 1
ATOM 1921 N N . LYS A 1 234 ? -17.617 -9.198 23.510 1.00 93.88 234 LYS A N 1
ATOM 1922 C CA . LYS A 1 234 ? -18.085 -9.921 24.693 1.00 93.88 234 LYS A CA 1
ATOM 1923 C C . LYS A 1 234 ? -17.934 -9.094 25.973 1.00 93.88 234 LYS A C 1
ATOM 1925 O O . LYS A 1 234 ? -18.863 -9.073 26.776 1.00 93.88 234 LYS A O 1
ATOM 1930 N N . ARG A 1 235 ? -16.805 -8.397 26.156 1.00 88.62 235 ARG A N 1
ATOM 1931 C CA . ARG A 1 235 ? -16.582 -7.504 27.308 1.00 88.62 235 ARG A CA 1
ATOM 1932 C C . ARG A 1 235 ? -17.532 -6.308 27.290 1.00 88.62 235 ARG A C 1
ATOM 1934 O O . ARG A 1 235 ? -18.274 -6.132 28.249 1.00 88.62 235 ARG A O 1
ATOM 1941 N N . LYS A 1 236 ? -17.620 -5.584 26.166 1.00 87.38 236 LYS A N 1
ATOM 1942 C CA . LYS A 1 236 ? -18.567 -4.463 25.995 1.00 87.38 236 LYS A CA 1
ATOM 1943 C C . LYS A 1 236 ? -20.007 -4.870 26.338 1.00 87.38 236 LYS A C 1
ATOM 1945 O O . LYS A 1 236 ? -20.714 -4.140 27.030 1.00 87.38 236 LYS A O 1
ATOM 1950 N N . GLN A 1 237 ? -20.428 -6.057 25.896 1.00 92.69 237 GLN A N 1
ATOM 1951 C CA . GLN A 1 237 ? -21.751 -6.599 26.199 1.00 92.69 237 GLN A CA 1
ATOM 1952 C C . GLN A 1 237 ? -21.943 -6.910 27.688 1.00 92.69 237 GLN A C 1
ATOM 1954 O O . GLN A 1 237 ? -23.003 -6.615 28.240 1.00 92.69 237 GLN A O 1
ATOM 1959 N N . GLN A 1 238 ? -20.942 -7.500 28.345 1.00 90.38 238 GLN A N 1
ATOM 1960 C CA . GLN A 1 238 ? -20.980 -7.780 29.784 1.00 90.38 238 GLN A CA 1
ATOM 1961 C C . GLN A 1 238 ? -21.060 -6.490 30.614 1.00 90.38 238 GLN A C 1
ATOM 1963 O O . GLN A 1 238 ? -21.862 -6.407 31.547 1.00 90.38 238 GLN A O 1
ATOM 1968 N N . ASP A 1 239 ? -20.294 -5.466 30.248 1.00 84.75 239 ASP A N 1
ATOM 1969 C CA . ASP A 1 239 ? -20.286 -4.173 30.939 1.00 84.75 239 ASP A CA 1
ATOM 1970 C C . ASP A 1 239 ? -21.640 -3.472 30.811 1.00 84.75 239 ASP A C 1
ATOM 1972 O O . ASP A 1 239 ? -22.240 -3.058 31.807 1.00 84.75 239 ASP A O 1
ATOM 1976 N N . TYR A 1 240 ? -22.189 -3.448 29.593 1.00 85.31 240 TYR A N 1
ATOM 1977 C CA . TYR A 1 240 ? -23.527 -2.923 29.345 1.00 85.31 240 TYR A CA 1
ATOM 1978 C C . TYR A 1 240 ? -24.602 -3.662 30.154 1.00 85.31 240 TYR A C 1
ATOM 1980 O O . TYR A 1 240 ? -25.424 -3.023 30.811 1.00 85.31 240 TYR A O 1
ATOM 1988 N N . ALA A 1 241 ? -24.566 -4.998 30.174 1.00 89.62 241 ALA A N 1
ATOM 1989 C CA . ALA A 1 241 ? -25.532 -5.809 30.914 1.00 89.62 241 ALA A CA 1
ATOM 1990 C C . ALA A 1 241 ? -25.463 -5.600 32.439 1.00 89.62 241 ALA A C 1
ATOM 1992 O O . ALA A 1 241 ? -26.471 -5.753 33.127 1.00 89.62 241 ALA A O 1
ATOM 1993 N N . THR A 1 242 ? -24.293 -5.243 32.979 1.00 89.50 242 THR A N 1
ATOM 1994 C CA . THR A 1 242 ? -24.102 -4.996 34.420 1.00 89.50 242 THR A CA 1
ATOM 1995 C C . THR A 1 242 ? -24.333 -3.539 34.832 1.00 89.50 242 THR A C 1
ATOM 1997 O O . THR A 1 242 ? -24.301 -3.235 36.026 1.00 89.50 242 THR A O 1
ATOM 2000 N N . GLY A 1 243 ? -24.568 -2.631 33.876 1.00 81.81 243 GLY A N 1
ATOM 2001 C CA . GLY A 1 243 ? -24.754 -1.201 34.134 1.00 81.81 243 GLY A CA 1
ATOM 2002 C C . GLY A 1 243 ? -23.498 -0.493 34.655 1.00 81.81 243 GLY A C 1
ATOM 2003 O O . GLY A 1 243 ? -23.585 0.635 35.143 1.00 81.81 243 GLY A O 1
ATOM 2004 N N . ARG A 1 244 ? -22.327 -1.136 34.577 1.00 71.50 244 ARG A N 1
ATOM 2005 C CA . ARG A 1 244 ? -21.048 -0.519 34.925 1.00 71.50 244 ARG A CA 1
ATOM 2006 C C . ARG A 1 244 ? -20.451 0.104 33.672 1.00 71.50 244 ARG A C 1
ATOM 2008 O O . ARG A 1 244 ? -20.250 -0.575 32.673 1.00 71.50 244 ARG A O 1
ATOM 2015 N N . VAL A 1 245 ? -20.101 1.388 33.746 1.00 67.56 245 VAL A N 1
ATOM 2016 C CA . VAL A 1 245 ? -19.162 1.989 32.788 1.00 67.56 245 VAL A CA 1
ATOM 2017 C C . VAL A 1 245 ? -17.769 1.528 33.194 1.00 67.56 245 VAL A C 1
ATOM 2019 O O . VAL A 1 245 ? -16.992 2.279 33.779 1.00 67.56 245 VAL A O 1
ATOM 2022 N N . ASP A 1 246 ? -17.495 0.245 32.987 1.00 69.06 246 ASP A N 1
ATOM 2023 C CA . ASP A 1 246 ? -16.151 -0.269 33.150 1.00 69.06 246 ASP A CA 1
ATOM 2024 C C . ASP A 1 246 ? -15.354 0.089 31.890 1.00 69.06 246 ASP A C 1
ATOM 2026 O O . ASP A 1 246 ? -15.663 -0.354 30.788 1.00 69.06 246 ASP A O 1
ATOM 2030 N N . LEU A 1 247 ? -14.352 0.960 32.034 1.00 77.00 247 LEU A N 1
ATOM 2031 C CA . LEU A 1 247 ? -13.397 1.273 30.966 1.00 77.00 247 LEU A CA 1
ATOM 2032 C C . LEU A 1 247 ? -12.199 0.307 30.995 1.00 77.00 247 LEU A C 1
ATOM 2034 O O . LEU A 1 247 ? -11.190 0.563 30.330 1.00 77.00 247 LEU A O 1
ATOM 2038 N N . SER A 1 248 ? -12.273 -0.789 31.768 1.00 77.06 248 SER A N 1
ATOM 2039 C CA . SER A 1 248 ? -11.224 -1.811 31.874 1.00 77.06 248 SER A CA 1
ATOM 2040 C C . SER A 1 248 ? -10.856 -2.429 30.524 1.00 77.06 248 SER A C 1
ATOM 2042 O O . SER A 1 248 ? -9.693 -2.777 30.319 1.00 77.06 248 SER A O 1
ATOM 2044 N N . TRP A 1 249 ? -11.810 -2.506 29.589 1.00 71.00 249 TRP A N 1
ATOM 2045 C CA . TRP A 1 249 ? -11.598 -3.020 28.234 1.00 71.00 249 TRP A CA 1
ATOM 2046 C C . TRP A 1 249 ? -10.795 -2.079 27.332 1.00 71.00 249 TRP A C 1
ATOM 2048 O O . TRP A 1 249 ? -10.193 -2.557 26.371 1.00 71.00 249 TRP A O 1
ATOM 2058 N N . MET A 1 250 ? -10.775 -0.772 27.620 1.00 82.75 250 MET A N 1
ATOM 2059 C CA . MET A 1 250 ? -9.949 0.172 26.872 1.00 82.75 250 MET A CA 1
ATOM 2060 C C . MET A 1 250 ? -8.478 -0.113 27.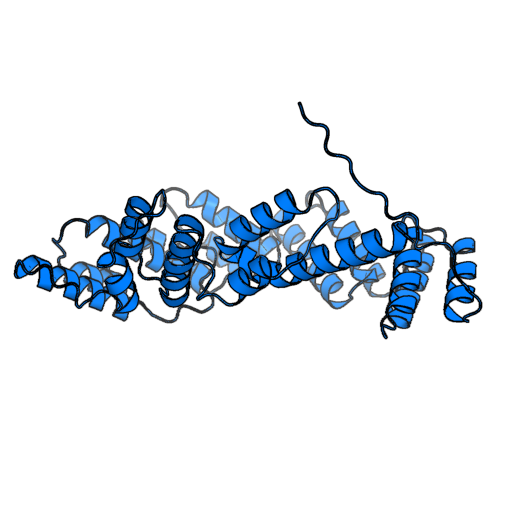144 1.00 82.75 250 MET A C 1
ATOM 2062 O O . MET A 1 250 ? -8.080 -0.366 28.287 1.00 82.75 250 MET A O 1
ATOM 2066 N N . HIS A 1 251 ? -7.659 0.002 26.102 1.00 84.19 251 HIS A N 1
ATOM 2067 C CA . HIS A 1 251 ? -6.212 -0.037 26.257 1.00 84.19 251 HIS A CA 1
ATOM 2068 C C . HIS A 1 251 ? -5.773 1.017 27.299 1.00 84.19 251 HIS A C 1
ATOM 2070 O O . HIS A 1 251 ? -6.334 2.118 27.299 1.00 84.19 251 HIS A O 1
ATOM 2076 N N . PRO A 1 252 ? -4.778 0.757 28.173 1.00 89.00 252 PRO A N 1
ATOM 2077 C CA . PRO A 1 252 ? -4.389 1.708 29.221 1.00 89.00 252 PRO A CA 1
ATOM 2078 C C . PRO A 1 252 ? -4.117 3.122 28.694 1.00 89.00 252 PRO A C 1
ATOM 2080 O O . PRO A 1 252 ? -4.559 4.102 29.282 1.00 89.00 252 PRO A O 1
ATOM 2083 N N . ILE A 1 253 ? -3.471 3.229 27.529 1.00 90.88 253 ILE A N 1
ATOM 2084 C CA . ILE A 1 253 ? -3.204 4.515 26.871 1.00 90.88 253 ILE A CA 1
ATOM 2085 C C . ILE A 1 253 ? -4.496 5.187 26.374 1.00 90.88 253 ILE A C 1
ATOM 2087 O O . ILE A 1 253 ? -4.671 6.388 26.562 1.00 90.88 253 ILE A O 1
ATOM 2091 N N . GLN A 1 254 ? -5.420 4.424 25.783 1.00 90.06 254 GLN A N 1
ATOM 2092 C CA . GLN A 1 254 ? -6.728 4.929 25.351 1.00 90.06 254 GLN A CA 1
ATOM 2093 C C . GLN A 1 254 ? -7.499 5.505 26.540 1.00 90.06 254 GLN A C 1
ATOM 2095 O O . GLN A 1 254 ? -8.034 6.608 26.452 1.00 90.06 254 GLN A O 1
ATOM 2100 N N . ARG A 1 255 ? -7.496 4.793 27.673 1.00 90.69 255 ARG A N 1
ATOM 2101 C CA . ARG A 1 255 ? -8.109 5.260 28.917 1.00 90.69 255 ARG A CA 1
ATOM 2102 C C . ARG A 1 255 ? -7.471 6.559 29.401 1.00 90.69 255 ARG A C 1
ATOM 2104 O O . ARG A 1 255 ? -8.200 7.515 29.637 1.00 90.69 255 ARG A O 1
ATOM 2111 N N . THR A 1 256 ? -6.139 6.636 29.447 1.00 94.50 256 THR A N 1
ATOM 2112 C CA . THR A 1 256 ? -5.419 7.872 29.793 1.00 94.50 256 THR A CA 1
ATOM 2113 C C . THR A 1 256 ? -5.863 9.040 28.916 1.00 94.50 256 THR A C 1
ATOM 2115 O O . THR A 1 256 ? -6.156 10.113 29.437 1.00 94.50 256 THR A O 1
ATOM 2118 N N . ILE A 1 257 ? -5.975 8.849 27.597 1.00 94.62 257 ILE A N 1
ATOM 2119 C CA . ILE A 1 257 ? -6.451 9.901 26.687 1.00 94.62 257 ILE A CA 1
ATOM 2120 C C . ILE A 1 257 ? -7.888 10.309 27.025 1.00 94.62 257 ILE A C 1
ATOM 2122 O O . ILE A 1 257 ? -8.197 11.496 27.066 1.00 94.62 257 ILE A O 1
ATOM 2126 N N . VAL A 1 258 ? -8.768 9.342 27.271 1.00 92.44 258 VAL A N 1
ATOM 2127 C CA . VAL A 1 258 ? -10.189 9.590 27.538 1.00 92.44 258 VAL A CA 1
ATOM 2128 C C . VAL A 1 258 ? -10.430 10.276 28.887 1.00 92.44 258 VAL A C 1
ATOM 2130 O O . VAL A 1 258 ? -11.359 11.077 28.997 1.00 92.44 258 VAL A O 1
ATOM 2133 N N . GLU A 1 259 ? -9.623 9.961 29.897 1.00 93.38 259 GLU A N 1
ATOM 2134 C CA . GLU A 1 259 ? -9.738 10.495 31.259 1.00 93.38 259 GLU A CA 1
ATOM 2135 C C . GLU A 1 259 ? -9.004 11.832 31.444 1.00 93.38 259 GLU A C 1
ATOM 2137 O O . GLU A 1 259 ? -9.341 12.600 32.346 1.00 93.38 259 GLU A O 1
ATOM 2142 N N . THR A 1 260 ? -8.029 12.147 30.585 1.00 96.50 260 THR A N 1
ATOM 2143 C CA . THR A 1 260 ? -7.279 13.409 30.653 1.00 96.50 260 THR A CA 1
ATOM 2144 C C . THR A 1 260 ? -8.135 14.598 30.206 1.00 96.50 260 THR A C 1
ATOM 2146 O O . THR A 1 260 ? -8.838 14.551 29.195 1.00 96.50 260 THR A O 1
ATOM 2149 N N . GLN A 1 261 ? -8.050 15.706 30.947 1.00 96.12 261 GLN A N 1
ATOM 2150 C CA . GLN A 1 261 ? -8.692 16.970 30.581 1.00 96.12 261 GLN A CA 1
ATOM 2151 C C . GLN A 1 261 ? -7.815 17.756 29.601 1.00 96.12 261 GLN A C 1
ATOM 2153 O O . GLN A 1 261 ? -6.912 18.485 30.004 1.00 96.12 261 GLN A O 1
ATOM 2158 N N . TRP A 1 262 ? -8.092 17.605 28.310 1.00 97.31 262 TRP A N 1
ATOM 2159 C CA . TRP A 1 262 ? -7.409 18.340 27.245 1.00 97.31 262 TRP A CA 1
ATOM 2160 C C . TRP A 1 262 ? -8.012 19.734 27.037 1.00 97.31 262 TRP A C 1
ATOM 2162 O O . TRP A 1 262 ? -9.206 19.944 27.264 1.00 97.31 262 TRP A O 1
ATOM 2172 N N . THR A 1 263 ? -7.204 20.686 26.564 1.00 97.81 263 THR A N 1
ATOM 2173 C CA . THR A 1 263 ? -7.660 22.061 26.277 1.00 97.81 263 THR A CA 1
ATOM 2174 C C . THR A 1 263 ? -7.378 22.529 24.849 1.00 97.81 263 THR A C 1
ATOM 2176 O O . THR A 1 263 ? -7.936 23.546 24.441 1.00 97.81 263 THR A O 1
ATOM 2179 N N . PHE A 1 264 ? -6.619 21.773 24.046 1.00 96.75 264 PHE A N 1
ATOM 2180 C CA . PHE A 1 264 ? -6.321 22.156 22.662 1.00 96.75 264 PHE A CA 1
ATOM 2181 C C . PHE A 1 264 ? -7.570 22.161 21.743 1.00 96.75 264 PHE A C 1
ATOM 2183 O O . PHE A 1 264 ? -8.447 21.304 21.873 1.00 96.75 264 PHE A O 1
ATOM 2190 N N . PRO A 1 265 ? -7.689 23.084 20.769 1.00 96.56 265 PRO A N 1
ATOM 2191 C CA . PRO A 1 265 ? -8.837 23.151 19.865 1.00 96.56 265 PRO A CA 1
ATOM 2192 C C . PRO A 1 265 ? -9.123 21.821 19.157 1.00 96.56 265 PRO A C 1
ATOM 2194 O O . PRO A 1 265 ? -8.239 21.227 18.552 1.00 96.56 265 PRO A O 1
ATOM 2197 N N . GLY A 1 266 ? -10.378 21.365 19.211 1.00 95.69 266 GLY A N 1
ATOM 2198 C CA . GLY A 1 266 ? -10.810 20.115 18.572 1.00 95.69 266 GLY A CA 1
ATOM 2199 C C . GLY A 1 266 ? -10.672 18.851 19.432 1.00 95.69 266 GLY A C 1
ATOM 2200 O O . GLY A 1 266 ? -11.191 17.809 19.031 1.00 95.69 266 GLY A O 1
ATOM 2201 N N . TRP A 1 267 ? -10.091 18.932 20.638 1.00 96.94 267 TRP A N 1
ATOM 2202 C CA . TRP A 1 267 ? -9.812 17.758 21.480 1.00 96.94 267 TRP A CA 1
ATOM 2203 C C . TRP A 1 267 ? -11.025 16.850 21.729 1.00 96.94 267 TRP A C 1
ATOM 2205 O O . TRP A 1 267 ? -10.889 15.633 21.705 1.00 96.94 267 TRP A O 1
ATOM 2215 N N . LYS A 1 268 ? -12.232 17.406 21.928 1.00 94.88 268 LYS A N 1
ATOM 2216 C CA . LYS A 1 268 ? -13.449 16.610 22.198 1.00 94.88 268 LYS A CA 1
ATOM 2217 C C . LYS A 1 268 ? -13.764 15.642 21.063 1.00 94.88 268 LYS A C 1
ATOM 2219 O O . LYS A 1 268 ? -14.162 14.507 21.311 1.00 94.88 268 LYS A O 1
ATOM 2224 N N . HIS A 1 269 ? -13.596 16.106 19.827 1.00 92.88 269 HIS A N 1
ATOM 2225 C CA . HIS A 1 269 ? -13.818 15.286 18.646 1.00 92.88 269 HIS A CA 1
ATOM 2226 C C . HIS A 1 269 ? -12.762 14.183 18.556 1.00 92.88 269 HIS A C 1
ATOM 2228 O O . HIS A 1 269 ? -13.114 13.023 18.362 1.00 92.88 269 HIS A O 1
ATOM 2234 N N . GLU A 1 270 ? -11.492 14.518 18.786 1.00 94.56 270 GLU A N 1
ATOM 2235 C CA . GLU A 1 270 ? -10.404 13.537 18.776 1.00 94.56 270 GLU A CA 1
ATOM 2236 C C . GLU A 1 270 ? -10.553 12.491 19.892 1.00 94.56 270 GLU A C 1
ATOM 2238 O O . GLU A 1 270 ? -10.418 11.301 19.631 1.00 94.56 270 GLU A O 1
ATOM 2243 N N . VAL A 1 271 ? -10.922 12.884 21.119 1.00 93.25 271 VAL A N 1
ATOM 2244 C CA . VAL A 1 271 ? -11.209 11.934 22.213 1.00 93.25 271 VAL A CA 1
ATOM 2245 C C . VAL A 1 271 ? -12.349 10.996 21.825 1.00 93.25 271 VAL A C 1
ATOM 2247 O O . VAL A 1 271 ? -12.284 9.799 22.098 1.00 93.25 271 VAL A O 1
ATOM 2250 N N . GLN A 1 272 ? -13.391 11.510 21.168 1.00 86.62 272 GLN A N 1
ATOM 2251 C CA . GLN A 1 272 ? -14.493 10.676 20.700 1.00 86.62 272 GLN A CA 1
ATOM 2252 C C . GLN A 1 272 ? -14.044 9.677 19.623 1.00 86.62 272 GLN A C 1
ATOM 2254 O O . GLN A 1 272 ? -14.493 8.531 19.643 1.00 86.62 272 GLN A O 1
ATOM 2259 N N . GLN A 1 273 ? -13.137 10.069 18.724 1.00 87.25 273 GLN A N 1
ATOM 2260 C CA . GLN A 1 273 ? -12.518 9.141 17.771 1.00 87.25 273 GLN A CA 1
ATOM 2261 C C . GLN A 1 273 ? -11.692 8.071 18.496 1.00 87.25 273 GLN A C 1
ATOM 2263 O O . GLN A 1 273 ? -11.826 6.887 18.197 1.00 87.25 273 GLN A O 1
ATOM 2268 N N . VA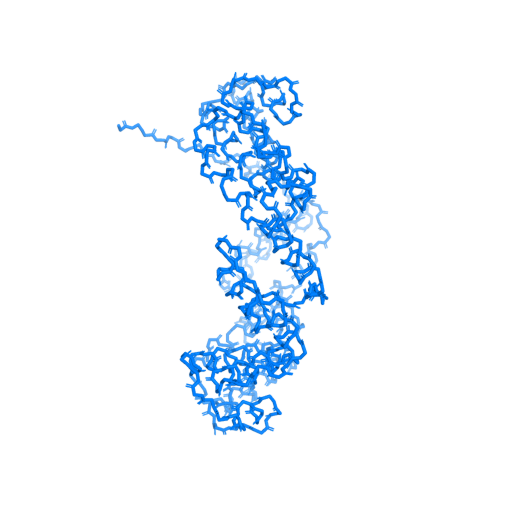L A 1 274 ? -10.904 8.464 19.502 1.00 90.31 274 VAL A N 1
ATOM 2269 C CA . VAL A 1 274 ? -10.107 7.540 20.322 1.00 90.31 274 VAL A CA 1
ATOM 2270 C C . VAL A 1 274 ? -10.993 6.528 21.043 1.00 90.31 274 VAL A C 1
ATOM 2272 O O . VAL A 1 274 ? -10.649 5.352 21.062 1.00 90.31 274 VAL A O 1
ATOM 2275 N N . ARG A 1 275 ? -12.161 6.929 21.566 1.00 85.38 275 ARG A N 1
ATOM 2276 C CA . ARG A 1 275 ? -13.128 6.010 22.205 1.00 85.38 275 ARG A CA 1
ATOM 2277 C C . ARG A 1 275 ? -13.631 4.910 21.268 1.00 85.38 275 ARG A C 1
ATOM 2279 O O . ARG A 1 275 ? -13.896 3.808 21.734 1.00 85.38 275 ARG A O 1
ATOM 2286 N N . GLY A 1 276 ? -13.792 5.219 19.981 1.00 77.31 276 GLY A N 1
ATOM 2287 C CA . GLY A 1 276 ? -14.249 4.265 18.966 1.00 77.31 276 GLY A CA 1
ATOM 2288 C C . GLY A 1 276 ? -13.126 3.491 18.274 1.00 77.31 276 GLY A C 1
ATOM 2289 O O . GLY A 1 276 ? -13.408 2.575 17.511 1.00 77.31 276 GLY A O 1
ATOM 2290 N N . SER A 1 277 ? -11.866 3.860 18.507 1.00 79.69 277 SER A N 1
ATOM 2291 C CA . SER A 1 277 ? -10.713 3.238 17.860 1.00 79.69 277 SER A CA 1
ATOM 2292 C C . SER A 1 277 ? -10.289 1.953 18.575 1.00 79.69 277 SER A C 1
ATOM 2294 O O . SER A 1 277 ? -10.428 1.827 19.792 1.00 79.69 277 SER A O 1
ATOM 2296 N N . THR A 1 278 ? -9.734 1.014 17.811 1.00 71.06 278 THR A N 1
ATOM 2297 C CA . THR A 1 278 ? -9.063 -0.205 18.298 1.00 71.06 278 THR A CA 1
ATOM 2298 C C . THR A 1 278 ? -7.594 -0.255 17.854 1.00 71.06 278 THR A C 1
ATOM 2300 O O . THR A 1 278 ? -6.998 -1.327 17.821 1.00 71.06 278 THR A O 1
ATOM 2303 N N . SER A 1 279 ? -7.034 0.876 17.415 1.00 76.31 279 SER A N 1
ATOM 2304 C CA . SER A 1 279 ? -5.668 0.976 16.879 1.00 76.31 279 SER A CA 1
ATOM 2305 C C . SER A 1 279 ? -4.600 1.007 17.980 1.00 76.31 279 SER A C 1
ATOM 2307 O O . SER A 1 279 ? -4.916 1.155 19.156 1.00 76.31 279 SER A O 1
ATOM 2309 N N . ASP A 1 280 ? -3.322 0.936 17.596 1.00 79.12 280 ASP A N 1
ATOM 2310 C CA . ASP A 1 280 ? -2.216 1.268 18.499 1.00 79.12 280 ASP A CA 1
ATOM 2311 C C . ASP A 1 280 ? -2.339 2.727 18.975 1.00 79.12 280 ASP A C 1
ATOM 2313 O O . ASP A 1 280 ? -2.432 3.664 18.178 1.00 79.12 280 ASP A O 1
ATOM 2317 N N . PHE A 1 281 ? -2.371 2.908 20.293 1.00 88.19 281 PHE A N 1
ATOM 2318 C CA . PHE A 1 281 ? -2.564 4.201 20.941 1.00 88.19 281 PHE A CA 1
ATOM 2319 C C . PHE A 1 281 ? -1.254 4.880 21.346 1.00 88.19 281 PHE A C 1
ATOM 2321 O O . PHE A 1 281 ? -1.302 6.031 21.778 1.00 88.19 281 PHE A O 1
ATOM 2328 N N . SER A 1 282 ? -0.105 4.201 21.239 1.00 84.25 282 SER A N 1
ATOM 2329 C CA . SER A 1 282 ? 1.195 4.723 21.682 1.00 84.25 282 SER A CA 1
ATOM 2330 C C . SER A 1 282 ? 1.509 6.080 21.040 1.00 84.25 282 SER A C 1
ATOM 2332 O O . SER A 1 282 ? 1.708 7.071 21.743 1.00 84.25 282 SER A O 1
ATOM 2334 N N . HIS A 1 283 ? 1.407 6.157 19.714 1.00 88.50 283 HIS A N 1
ATOM 2335 C CA . HIS A 1 283 ? 1.578 7.394 18.952 1.00 88.50 283 HIS A CA 1
ATOM 2336 C C . HIS A 1 283 ? 0.446 8.405 19.175 1.00 88.50 283 HIS A C 1
ATOM 2338 O O . HIS A 1 283 ? 0.685 9.612 19.160 1.00 88.50 283 HIS A O 1
ATOM 2344 N N . VAL A 1 284 ? -0.776 7.927 19.428 1.00 92.25 284 VAL A N 1
ATOM 2345 C CA . VAL A 1 284 ? -1.947 8.792 19.632 1.00 92.25 284 VAL A CA 1
ATOM 2346 C C . VAL A 1 284 ? -1.811 9.596 20.923 1.00 92.25 284 VAL A C 1
ATOM 2348 O O . VAL A 1 284 ? -2.073 10.794 20.925 1.00 92.25 284 VAL A O 1
ATOM 2351 N N . LEU A 1 285 ? -1.367 8.984 22.026 1.00 94.06 285 LEU A N 1
ATOM 2352 C CA . LEU A 1 285 ? -1.154 9.735 23.268 1.00 94.06 285 LEU A CA 1
ATOM 2353 C C . LEU A 1 285 ? -0.059 10.789 23.100 1.00 94.06 285 LEU A C 1
ATOM 2355 O O . LEU A 1 285 ? -0.223 11.912 23.573 1.00 94.06 285 LEU A O 1
ATOM 2359 N N . GLU A 1 286 ? 1.025 10.446 22.408 1.00 92.69 286 GLU A N 1
ATOM 2360 C CA . GLU A 1 286 ? 2.088 11.400 22.102 1.00 92.69 286 GLU A CA 1
ATOM 2361 C C . GLU A 1 286 ? 1.563 12.566 21.246 1.00 92.69 286 GLU A C 1
ATOM 2363 O O . GLU A 1 286 ? 1.882 13.716 21.530 1.00 92.69 286 GLU A O 1
ATOM 2368 N N . ASP A 1 287 ? 0.698 12.306 20.255 1.00 93.62 287 ASP A N 1
ATOM 2369 C CA . ASP A 1 287 ? 0.034 13.356 19.464 1.00 93.62 287 ASP A CA 1
ATOM 2370 C C . ASP A 1 287 ? -0.805 14.295 20.341 1.00 93.62 287 ASP A C 1
ATOM 2372 O O . ASP A 1 287 ? -0.709 15.517 20.210 1.00 93.62 287 ASP A O 1
ATOM 2376 N N . PHE A 1 288 ? -1.602 13.745 21.262 1.00 95.38 288 PHE A N 1
ATOM 2377 C CA . PHE A 1 288 ? -2.393 14.536 22.208 1.00 95.38 288 PHE A CA 1
ATOM 2378 C C . PHE A 1 288 ? -1.503 15.395 23.113 1.00 95.38 288 PHE A C 1
ATOM 2380 O O . PHE A 1 288 ? -1.760 16.588 23.286 1.00 95.38 288 PHE A O 1
ATOM 2387 N N . GLN A 1 289 ? -0.429 14.816 23.654 1.00 95.31 289 GLN A N 1
ATOM 2388 C CA . GLN A 1 289 ? 0.537 15.533 24.486 1.00 95.31 289 GLN A CA 1
ATOM 2389 C C . GLN A 1 289 ? 1.227 16.655 23.706 1.00 95.31 289 GLN A C 1
ATOM 2391 O O . GLN A 1 289 ? 1.338 17.771 24.207 1.00 95.31 289 GLN A O 1
ATOM 2396 N N . LEU A 1 290 ? 1.635 16.394 22.466 1.00 95.25 290 LEU A N 1
ATOM 2397 C CA . LEU A 1 290 ? 2.304 17.368 21.614 1.00 95.25 290 LEU A CA 1
ATOM 2398 C C . LEU A 1 290 ? 1.376 18.523 21.223 1.00 95.25 290 LEU A C 1
ATOM 2400 O O . LEU A 1 290 ? 1.777 19.684 21.298 1.00 95.25 290 LEU A O 1
ATOM 2404 N N . LYS A 1 291 ? 0.120 18.230 20.861 1.00 95.75 291 LYS A N 1
ATOM 2405 C CA . LYS A 1 291 ? -0.905 19.252 20.589 1.00 95.75 291 LYS A CA 1
ATOM 2406 C C . LYS A 1 291 ? -1.178 20.110 21.819 1.00 95.75 291 LYS A C 1
ATOM 2408 O O . LYS A 1 291 ? -1.258 21.329 21.692 1.00 95.75 291 LYS A O 1
ATOM 2413 N N . GLN A 1 292 ? -1.270 19.488 22.994 1.00 97.38 292 GLN A N 1
ATOM 2414 C CA . GLN A 1 292 ? -1.443 20.191 24.264 1.00 97.38 292 GLN A CA 1
ATOM 2415 C C . GLN A 1 292 ? -0.252 21.114 24.560 1.00 97.38 292 GLN A C 1
ATOM 2417 O O . GLN A 1 292 ? -0.438 22.285 24.864 1.00 97.38 292 GLN A O 1
ATOM 2422 N N . MET A 1 293 ? 0.975 20.626 24.378 1.00 96.62 293 MET A N 1
ATOM 2423 C CA . MET A 1 293 ? 2.199 21.415 24.546 1.00 96.62 293 MET A CA 1
ATOM 2424 C C . MET A 1 293 ? 2.296 22.595 23.573 1.00 96.62 293 MET A C 1
ATOM 2426 O O . MET A 1 293 ? 2.710 23.684 23.961 1.00 96.62 293 MET A O 1
ATOM 2430 N N . ILE A 1 294 ? 1.901 22.401 22.310 1.00 94.75 294 ILE A N 1
ATOM 2431 C CA . ILE A 1 294 ? 1.850 23.481 21.316 1.00 94.75 294 ILE A CA 1
ATOM 2432 C C . ILE A 1 294 ? 0.789 24.517 21.689 1.00 94.75 294 ILE A C 1
ATOM 2434 O O . ILE A 1 294 ? 1.045 25.711 21.569 1.00 94.75 294 ILE A O 1
ATOM 2438 N N . HIS A 1 295 ? -0.379 24.062 22.142 1.00 95.31 295 HIS A N 1
ATOM 2439 C CA . HIS A 1 295 ? -1.469 24.926 22.579 1.00 95.31 295 HIS A CA 1
ATOM 2440 C C . HIS A 1 295 ? -1.094 25.778 23.798 1.00 95.31 295 HIS A C 1
ATOM 2442 O O . HIS A 1 295 ? -1.390 26.968 23.819 1.00 95.31 295 HIS A O 1
ATOM 2448 N N . ASP A 1 296 ? -0.416 25.184 24.779 1.00 96.12 296 ASP A N 1
ATOM 2449 C CA . ASP A 1 296 ? -0.020 25.861 26.018 1.00 96.12 296 ASP A CA 1
ATOM 2450 C C . ASP A 1 296 ? 1.293 26.655 25.875 1.00 96.12 296 ASP A C 1
ATOM 2452 O O . ASP A 1 296 ? 1.778 27.227 26.849 1.00 96.12 296 ASP A O 1
ATOM 2456 N N . GLU A 1 297 ? 1.903 26.649 24.683 1.00 93.38 297 GLU A N 1
ATOM 2457 C CA . GLU A 1 297 ? 3.250 27.175 24.408 1.00 93.38 297 GLU A CA 1
ATOM 2458 C C . GLU A 1 297 ? 4.349 26.609 25.343 1.00 93.38 297 GLU A C 1
ATOM 2460 O O . GLU A 1 297 ? 5.431 27.186 25.507 1.00 93.38 297 GLU A O 1
ATOM 2465 N N . ASP A 1 298 ? 4.108 25.430 25.927 1.00 94.81 298 ASP A N 1
ATOM 2466 C CA . ASP A 1 298 ? 5.047 24.706 26.783 1.00 94.81 298 ASP A CA 1
ATOM 2467 C C . ASP A 1 298 ? 5.888 23.732 25.954 1.00 94.81 298 ASP A C 1
ATOM 2469 O O . ASP A 1 298 ? 5.495 22.602 25.681 1.00 94.81 298 ASP A O 1
ATOM 2473 N N . TYR A 1 299 ? 7.098 24.150 25.590 1.00 93.81 299 TYR A N 1
ATOM 2474 C CA . TYR A 1 299 ? 8.034 23.332 24.808 1.00 93.81 299 TYR A CA 1
ATOM 2475 C C . TYR A 1 299 ? 9.050 22.570 25.663 1.00 93.81 299 TYR A C 1
ATOM 2477 O O . TYR A 1 299 ? 10.035 22.080 25.125 1.00 93.81 299 TYR A O 1
ATOM 2485 N N . SER A 1 300 ? 8.866 22.485 26.983 1.00 93.50 300 SER A N 1
ATOM 2486 C CA . SER A 1 300 ? 9.919 22.018 27.900 1.00 93.50 300 SER A CA 1
ATOM 2487 C C . SER A 1 300 ? 10.128 20.500 27.942 1.00 93.50 300 SER A C 1
ATOM 2489 O O . SER A 1 300 ? 11.170 20.045 28.405 1.00 93.50 300 SER A O 1
ATOM 2491 N N . ARG A 1 301 ? 9.156 19.710 27.469 1.00 92.69 301 ARG A N 1
ATOM 2492 C CA . ARG A 1 301 ? 9.116 18.250 27.688 1.00 92.69 301 ARG A CA 1
ATOM 2493 C C . ARG A 1 301 ? 9.394 17.394 26.452 1.00 92.69 301 ARG A C 1
ATOM 2495 O O . ARG A 1 301 ? 9.684 16.214 26.600 1.00 92.69 301 ARG A O 1
ATOM 2502 N N . HIS A 1 302 ? 9.317 17.960 25.247 1.00 94.31 302 HIS A N 1
ATOM 2503 C CA . HIS A 1 302 ? 9.383 17.196 24.002 1.00 94.31 302 HIS A CA 1
ATOM 2504 C C . HIS A 1 302 ? 10.649 17.565 23.219 1.00 94.31 302 HIS A C 1
ATOM 2506 O O . HIS A 1 302 ? 10.772 18.727 22.817 1.00 94.31 302 HIS A O 1
ATOM 2512 N N . PRO A 1 303 ? 11.566 16.616 22.940 1.00 94.31 303 PRO A N 1
ATOM 2513 C CA . PRO A 1 303 ? 12.868 16.906 22.335 1.00 94.31 303 PRO A CA 1
ATOM 2514 C C . PRO A 1 303 ? 12.794 17.753 21.058 1.00 94.31 303 PRO A C 1
ATOM 2516 O O . PRO A 1 303 ? 13.544 18.715 20.908 1.00 94.31 303 PRO A O 1
ATOM 2519 N N . MET A 1 304 ? 11.839 17.463 20.169 1.00 94.56 304 MET A N 1
ATOM 2520 C CA . MET A 1 304 ? 11.662 18.223 18.923 1.00 94.56 304 MET A CA 1
ATOM 2521 C C . MET A 1 304 ? 11.209 19.673 19.168 1.00 94.56 304 MET A C 1
ATOM 2523 O O . MET A 1 304 ? 11.685 20.590 18.501 1.00 94.56 304 MET A O 1
ATOM 2527 N N . LEU A 1 305 ? 10.339 19.916 20.157 1.00 95.00 305 LEU A N 1
ATOM 2528 C CA . LEU A 1 305 ? 9.884 21.272 20.485 1.00 95.00 305 LEU A CA 1
ATOM 2529 C C . LEU A 1 305 ? 10.983 22.069 21.200 1.00 95.00 305 LEU A C 1
ATOM 2531 O O . LEU A 1 305 ? 11.162 23.251 20.908 1.00 95.00 305 LEU A O 1
ATOM 2535 N N . ILE A 1 306 ? 11.768 21.416 22.066 1.00 95.88 306 ILE A N 1
ATOM 2536 C CA . ILE A 1 306 ? 12.968 22.004 22.683 1.00 95.88 306 ILE A CA 1
ATOM 2537 C C . ILE A 1 306 ? 13.951 22.437 21.592 1.00 95.88 306 ILE A C 1
ATOM 2539 O O . ILE A 1 306 ? 14.412 23.581 21.595 1.00 95.88 306 ILE A O 1
ATOM 2543 N N . LYS A 1 307 ? 14.226 21.548 20.625 1.00 95.44 307 LYS A N 1
ATOM 2544 C CA . LYS A 1 307 ? 15.115 21.824 19.493 1.00 95.44 307 LYS A CA 1
ATOM 2545 C C . LYS A 1 307 ? 14.633 23.042 18.708 1.00 95.44 307 LYS A C 1
ATOM 2547 O O . LYS A 1 307 ? 15.412 23.975 18.552 1.00 95.44 307 LYS A O 1
ATOM 2552 N N . LEU A 1 308 ? 13.355 23.094 18.313 1.00 95.00 308 LEU A N 1
ATOM 2553 C CA . LEU A 1 308 ? 12.779 24.262 17.628 1.00 95.00 308 LEU A CA 1
ATOM 2554 C C . LEU A 1 308 ? 12.923 25.551 18.446 1.00 95.00 308 LEU A C 1
ATOM 2556 O O . LEU A 1 308 ? 13.307 26.578 17.896 1.00 95.00 308 LEU A O 1
ATOM 2560 N N . LYS A 1 309 ? 12.642 25.507 19.755 1.00 94.56 309 LYS A N 1
ATOM 2561 C CA . LYS A 1 309 ? 12.746 26.680 20.637 1.00 94.56 309 LYS A CA 1
ATOM 2562 C C . LYS A 1 309 ? 14.182 27.194 20.765 1.00 94.56 309 LYS A C 1
ATOM 2564 O O . LYS A 1 309 ? 14.380 28.391 20.933 1.00 94.56 309 LYS A O 1
ATOM 2569 N N . SER A 1 310 ? 15.170 26.302 20.716 1.00 95.44 310 SER A N 1
ATOM 2570 C CA . SER A 1 310 ? 16.588 26.659 20.857 1.00 95.44 310 SER A CA 1
ATOM 2571 C C . SER A 1 310 ? 17.221 27.280 19.609 1.00 95.44 310 SER A C 1
ATOM 2573 O O . SER A 1 310 ? 18.343 27.780 19.689 1.00 95.44 310 SER A O 1
ATOM 2575 N N . MET A 1 311 ? 16.540 27.250 18.460 1.00 95.62 311 MET A N 1
ATOM 2576 C CA . MET A 1 311 ? 17.114 27.755 17.217 1.00 95.62 311 MET A CA 1
ATOM 2577 C C . MET A 1 311 ? 17.204 29.276 17.215 1.00 95.62 311 MET A C 1
ATOM 2579 O O . MET A 1 311 ? 16.248 29.978 17.533 1.00 95.62 311 MET A O 1
ATOM 2583 N N . GLN A 1 312 ? 18.356 29.776 16.779 1.00 95.50 312 GLN A N 1
ATOM 2584 C CA . GLN A 1 312 ? 18.594 31.194 16.541 1.00 95.50 312 GLN A CA 1
ATOM 2585 C C . GLN A 1 312 ? 18.561 31.436 15.031 1.00 95.50 312 GLN A C 1
ATOM 2587 O O . GLN A 1 312 ? 19.594 31.379 14.363 1.00 95.50 312 GLN A O 1
ATOM 2592 N N . LEU A 1 313 ? 17.357 31.621 14.485 1.00 95.94 313 LEU A N 1
ATOM 2593 C CA . LEU A 1 313 ? 17.146 31.871 13.059 1.00 95.94 313 LEU A CA 1
ATOM 2594 C C . LEU A 1 313 ? 16.927 33.363 12.798 1.00 95.94 313 LEU A C 1
ATOM 2596 O O . LEU A 1 313 ? 16.325 34.067 13.606 1.00 95.94 313 LEU A O 1
ATOM 2600 N N . SER A 1 314 ? 17.421 33.835 11.659 1.00 95.69 314 SER A N 1
ATOM 2601 C CA . SER A 1 314 ? 17.333 35.227 11.217 1.00 95.69 314 SER A CA 1
ATOM 2602 C C . SER A 1 314 ? 17.191 35.393 9.699 1.00 95.69 314 SER A C 1
ATOM 2604 O O . SER A 1 314 ? 17.073 36.527 9.233 1.00 95.69 314 SER A O 1
ATOM 2606 N N . TYR A 1 315 ? 17.183 34.308 8.911 1.00 93.00 315 TYR A N 1
ATOM 2607 C CA . TYR A 1 315 ? 16.958 34.396 7.463 1.00 93.00 315 TYR A CA 1
ATOM 2608 C C . TYR A 1 315 ? 15.508 34.817 7.142 1.00 93.00 315 TYR A C 1
ATOM 2610 O O . TYR A 1 315 ? 14.580 34.369 7.817 1.00 93.00 315 TYR A O 1
ATOM 2618 N N . PRO A 1 316 ? 15.259 35.641 6.107 1.00 92.69 316 PRO A N 1
ATOM 2619 C CA . PRO A 1 316 ? 13.904 36.042 5.731 1.00 92.69 316 PRO A CA 1
ATOM 2620 C C . PRO A 1 316 ? 12.970 34.838 5.524 1.00 92.69 316 PRO A C 1
ATOM 2622 O O . PRO A 1 316 ? 13.269 33.941 4.739 1.00 92.69 316 PRO A O 1
ATOM 2625 N N . GLY A 1 317 ? 11.835 34.821 6.231 1.00 92.56 317 GLY A N 1
ATOM 2626 C CA . GLY A 1 317 ? 10.843 33.740 6.159 1.00 92.56 317 GLY A CA 1
ATOM 2627 C C . GLY A 1 317 ? 10.962 32.648 7.231 1.00 92.56 317 GLY A C 1
ATOM 2628 O O . GLY A 1 317 ? 10.130 31.741 7.244 1.00 92.56 317 GLY A O 1
ATOM 2629 N N . TRP A 1 318 ? 11.920 32.736 8.162 1.00 96.19 318 TRP A N 1
ATOM 2630 C CA . TRP A 1 318 ? 12.127 31.708 9.195 1.00 96.19 318 TRP A CA 1
ATOM 2631 C C . TRP A 1 318 ? 10.903 31.455 10.098 1.00 96.19 318 TRP A C 1
ATOM 2633 O O . TRP A 1 318 ? 10.656 30.324 10.507 1.00 96.19 318 TRP A O 1
ATOM 2643 N N . GLU A 1 319 ? 10.091 32.475 10.390 1.00 95.88 319 GLU A N 1
ATOM 2644 C CA . GLU A 1 319 ? 8.891 32.355 11.239 1.00 95.88 319 GLU A CA 1
ATOM 2645 C C . GLU A 1 319 ? 7.830 31.452 10.603 1.00 95.88 319 GLU A C 1
ATOM 2647 O O . GLU A 1 319 ? 7.162 30.665 11.286 1.00 95.88 319 GLU A O 1
ATOM 2652 N N . LYS A 1 320 ? 7.701 31.543 9.274 1.00 94.50 320 LYS A N 1
ATOM 2653 C CA . LYS A 1 320 ? 6.831 30.670 8.489 1.00 94.50 320 LYS A CA 1
ATOM 2654 C C . LYS A 1 320 ? 7.337 29.232 8.553 1.00 94.50 320 LYS A C 1
ATOM 2656 O O . LYS A 1 320 ? 6.539 28.345 8.846 1.00 94.50 320 LYS A O 1
ATOM 2661 N N . ASP A 1 321 ? 8.640 29.021 8.374 1.00 94.00 321 ASP A N 1
ATOM 2662 C CA . ASP A 1 321 ? 9.255 27.691 8.447 1.00 94.00 321 ASP A CA 1
ATOM 2663 C C . ASP A 1 321 ? 9.074 27.067 9.850 1.00 94.00 321 ASP A C 1
ATOM 2665 O O . ASP A 1 321 ? 8.716 25.893 9.963 1.00 94.00 321 ASP A O 1
ATOM 2669 N N . ILE A 1 322 ? 9.181 27.856 10.929 1.00 95.19 322 ILE A N 1
ATOM 2670 C CA . ILE A 1 322 ? 8.881 27.402 12.301 1.00 95.19 322 ILE A CA 1
ATOM 2671 C C . ILE A 1 322 ? 7.405 27.019 12.462 1.00 95.19 322 ILE A C 1
ATOM 2673 O O . ILE A 1 322 ? 7.093 25.978 13.049 1.00 95.19 322 ILE A O 1
ATOM 2677 N N . LYS A 1 323 ? 6.475 27.837 11.955 1.00 93.31 323 LYS A N 1
ATOM 2678 C CA . LYS A 1 323 ? 5.035 27.539 12.011 1.00 93.31 323 LYS A CA 1
ATOM 2679 C C . LYS A 1 323 ? 4.692 26.272 11.224 1.00 93.31 323 LYS A C 1
ATOM 2681 O O . LYS A 1 323 ? 3.911 25.449 11.705 1.00 93.31 323 LYS A O 1
ATOM 2686 N N . ASP A 1 324 ? 5.291 26.099 10.050 1.00 91.94 324 ASP A N 1
ATOM 2687 C CA . ASP A 1 324 ? 5.113 24.914 9.216 1.00 91.94 324 ASP A CA 1
ATOM 2688 C C . ASP A 1 324 ? 5.688 23.665 9.903 1.00 91.94 324 ASP A C 1
ATOM 2690 O O . ASP A 1 324 ? 5.000 22.643 9.947 1.00 91.94 324 ASP A O 1
ATOM 2694 N N . CYS A 1 325 ? 6.853 23.760 10.556 1.00 93.75 325 CYS A N 1
ATOM 2695 C CA . CYS A 1 325 ? 7.407 22.677 11.378 1.00 93.75 325 CYS A CA 1
ATOM 2696 C C . CYS A 1 325 ? 6.472 22.283 12.534 1.00 93.75 325 CYS A C 1
ATOM 2698 O O . CYS A 1 325 ? 6.246 21.098 12.768 1.00 93.75 325 CYS A O 1
ATOM 2700 N N . ARG A 1 326 ? 5.864 23.251 13.240 1.00 93.38 326 ARG A N 1
ATOM 2701 C CA . ARG A 1 326 ? 4.888 22.958 14.313 1.00 93.38 326 ARG A CA 1
ATOM 2702 C C . ARG A 1 326 ? 3.661 22.210 13.789 1.00 93.38 326 ARG A C 1
ATOM 2704 O O . ARG A 1 326 ? 3.185 21.291 14.446 1.00 93.38 326 ARG A O 1
ATOM 2711 N N . ARG A 1 327 ? 3.164 22.577 12.603 1.00 90.56 327 ARG A N 1
ATOM 2712 C CA . ARG A 1 327 ? 2.048 21.874 11.950 1.00 90.56 327 ARG A CA 1
ATOM 2713 C C . ARG A 1 327 ? 2.445 20.469 11.494 1.00 90.56 327 ARG A C 1
ATOM 2715 O O . ARG A 1 327 ? 1.634 19.557 11.579 1.00 90.56 327 ARG A O 1
ATOM 2722 N N . GLN A 1 328 ? 3.670 20.285 11.003 1.00 90.81 328 GLN A N 1
ATOM 2723 C CA . GLN A 1 328 ? 4.170 18.961 10.628 1.00 90.81 328 GLN A CA 1
ATOM 2724 C C . GLN A 1 328 ? 4.251 18.034 11.843 1.00 90.81 328 GLN A C 1
ATOM 2726 O O . GLN A 1 328 ? 3.832 16.884 11.751 1.00 90.81 328 GLN A O 1
ATOM 2731 N N . LEU A 1 329 ? 4.714 18.543 12.985 1.00 91.06 329 LEU A N 1
ATOM 2732 C CA . LEU A 1 329 ? 4.846 17.777 14.223 1.00 91.06 329 LEU A CA 1
ATOM 2733 C C . LEU A 1 329 ? 3.523 17.168 14.718 1.00 91.06 329 LEU A C 1
ATOM 2735 O O . LEU A 1 329 ? 3.530 16.052 15.230 1.00 91.06 329 LEU A O 1
ATOM 2739 N N . THR A 1 330 ? 2.390 17.851 14.523 1.00 87.75 330 THR A N 1
ATOM 2740 C CA . THR A 1 330 ? 1.056 17.338 14.894 1.00 87.75 330 THR A CA 1
ATOM 2741 C C . THR A 1 330 ? 0.456 16.367 13.874 1.00 87.75 330 THR A C 1
ATOM 2743 O O . THR A 1 330 ? -0.681 15.925 14.045 1.00 87.75 330 THR A O 1
ATOM 2746 N N . SER A 1 331 ? 1.195 16.041 12.810 1.00 87.38 331 SER A N 1
ATOM 2747 C CA . SER A 1 331 ? 0.819 15.043 11.813 1.00 87.38 331 SER A CA 1
ATOM 2748 C C . SER A 1 331 ? 1.780 13.858 11.866 1.00 87.38 331 SER A C 1
ATOM 2750 O O . SER A 1 331 ? 2.996 14.040 11.909 1.00 87.38 331 SER A O 1
ATOM 2752 N N . TYR A 1 332 ? 1.243 12.640 11.789 1.00 78.12 332 TYR A N 1
ATOM 2753 C CA . TYR A 1 332 ? 2.041 11.413 11.833 1.00 78.12 332 TYR A CA 1
ATOM 2754 C C . TYR A 1 332 ? 3.202 11.418 10.820 1.00 78.12 332 TYR A C 1
ATOM 2756 O O . TYR A 1 332 ? 4.356 11.207 11.182 1.00 78.12 332 TYR A O 1
ATOM 2764 N N . LEU A 1 333 ? 2.916 11.752 9.555 1.00 77.81 333 LEU A N 1
ATOM 2765 C CA . LEU A 1 333 ? 3.933 11.808 8.497 1.00 77.81 333 LEU A CA 1
ATOM 2766 C C . LEU A 1 333 ? 4.916 12.973 8.668 1.00 77.81 333 LEU A C 1
ATOM 2768 O O . LEU A 1 333 ? 6.085 12.852 8.310 1.00 77.81 333 LEU A O 1
ATOM 2772 N N . GLY A 1 334 ? 4.469 14.100 9.224 1.00 82.12 334 GLY A N 1
ATOM 2773 C CA . GLY A 1 334 ? 5.313 15.282 9.369 1.00 82.12 334 GLY A CA 1
ATOM 2774 C C . GLY A 1 334 ? 6.427 15.118 10.404 1.00 82.12 334 GLY A C 1
ATOM 2775 O O . GLY A 1 334 ? 7.455 15.777 10.279 1.00 82.12 334 GLY A O 1
ATOM 2776 N N . ARG A 1 335 ? 6.300 14.194 11.365 1.00 86.00 335 ARG A N 1
ATOM 2777 C CA . ARG A 1 335 ? 7.376 13.898 12.328 1.00 86.00 335 ARG A CA 1
ATOM 2778 C C . ARG A 1 335 ? 8.623 13.310 11.668 1.00 86.00 335 ARG A C 1
ATOM 2780 O O . ARG A 1 335 ? 9.731 13.654 12.065 1.00 86.00 335 ARG A O 1
ATOM 2787 N N . TYR A 1 336 ? 8.461 12.487 10.631 1.00 85.94 336 TYR A N 1
ATOM 2788 C CA . TYR A 1 336 ? 9.590 11.945 9.863 1.00 85.94 336 TYR A CA 1
ATOM 2789 C C . TYR A 1 336 ? 10.323 13.027 9.066 1.00 85.94 336 TYR A C 1
ATOM 2791 O O . TYR A 1 336 ? 11.526 12.933 8.846 1.00 85.94 336 TYR A O 1
ATOM 2799 N N . LEU A 1 337 ? 9.604 14.078 8.671 1.00 87.25 337 LEU A N 1
ATOM 2800 C CA . LEU A 1 337 ? 10.154 15.219 7.939 1.00 87.25 337 LEU A CA 1
ATOM 2801 C C . LEU A 1 337 ? 10.726 16.299 8.862 1.00 87.25 337 LEU A C 1
ATOM 2803 O O . LEU A 1 337 ? 11.274 17.289 8.373 1.00 87.25 337 LEU A O 1
ATOM 2807 N N . PHE A 1 338 ? 10.606 16.127 10.181 1.00 91.00 338 PHE A N 1
ATOM 2808 C CA . PHE A 1 338 ? 11.043 17.123 11.147 1.00 91.00 338 PHE A CA 1
ATOM 2809 C C . PHE A 1 338 ? 12.544 17.388 11.032 1.00 91.00 338 PHE A C 1
ATOM 2811 O O . PHE A 1 338 ? 12.942 18.536 10.864 1.00 91.00 338 PHE A O 1
ATOM 2818 N N . GLU A 1 339 ? 13.375 16.343 11.064 1.00 90.69 339 GLU A N 1
ATOM 2819 C CA . GLU A 1 339 ? 14.834 16.496 11.014 1.00 90.69 339 GLU A CA 1
ATOM 2820 C C . GLU A 1 339 ? 15.301 17.139 9.706 1.00 90.69 339 GLU A C 1
ATOM 2822 O O . GLU A 1 339 ? 16.071 18.096 9.744 1.00 90.69 339 GLU A O 1
ATOM 2827 N N . SER A 1 340 ? 14.749 16.720 8.564 1.00 88.38 340 SER A N 1
ATOM 2828 C CA . SER A 1 340 ? 15.036 17.349 7.269 1.00 88.38 340 SER A CA 1
ATOM 2829 C C . SER A 1 340 ? 14.586 18.811 7.213 1.00 88.38 340 SER A C 1
ATOM 2831 O O . SER A 1 340 ? 15.272 19.647 6.630 1.00 88.38 340 SER A O 1
ATOM 2833 N N . SER A 1 341 ? 13.454 19.151 7.838 1.00 91.81 341 SER A N 1
ATOM 2834 C CA . SER A 1 341 ? 12.989 20.541 7.916 1.00 91.81 341 SER A CA 1
ATOM 2835 C C . SER A 1 341 ? 13.918 21.380 8.789 1.00 91.81 341 SER A C 1
ATOM 2837 O O . SER A 1 341 ? 14.295 22.484 8.403 1.00 91.81 341 SER A O 1
ATOM 2839 N N . VAL A 1 342 ? 14.358 20.841 9.929 1.00 94.00 342 VAL A N 1
ATOM 2840 C CA . VAL A 1 342 ? 15.349 21.479 10.799 1.00 94.00 342 VAL A CA 1
ATOM 2841 C C . VAL A 1 342 ? 16.681 21.689 10.081 1.00 94.00 342 VAL A C 1
ATOM 2843 O O . VAL A 1 342 ? 17.205 22.801 10.096 1.00 94.00 342 VAL A O 1
ATOM 2846 N N . GLU A 1 343 ? 17.215 20.661 9.429 1.00 91.00 343 GLU A N 1
ATOM 2847 C CA . GLU A 1 343 ? 18.454 20.746 8.653 1.00 91.00 343 GLU A CA 1
ATOM 2848 C C . GLU A 1 343 ? 18.328 21.765 7.516 1.00 91.00 343 GLU A C 1
ATOM 2850 O O . GLU A 1 343 ? 19.211 22.600 7.332 1.00 91.00 343 GLU A O 1
ATOM 2855 N N . GLY A 1 344 ? 17.187 21.787 6.823 1.00 89.62 344 GLY A N 1
ATOM 2856 C CA . GLY A 1 344 ? 16.880 22.794 5.813 1.00 89.62 344 GLY A CA 1
ATOM 2857 C C . GLY A 1 344 ? 16.913 24.218 6.373 1.00 89.62 344 GLY A C 1
ATOM 2858 O O . GLY A 1 344 ? 17.530 25.097 5.773 1.00 89.62 344 GLY A O 1
ATOM 2859 N N . MET A 1 345 ? 16.311 24.456 7.544 1.00 94.06 345 MET A N 1
ATOM 2860 C CA . MET A 1 345 ? 16.367 25.761 8.215 1.00 94.06 345 MET A CA 1
ATOM 2861 C C . MET A 1 345 ? 17.800 26.145 8.617 1.00 94.06 345 MET A C 1
ATOM 2863 O O . MET A 1 345 ? 18.188 27.303 8.455 1.00 94.06 345 MET A O 1
ATOM 2867 N N . LEU A 1 346 ? 18.605 25.194 9.102 1.00 91.94 346 LEU A N 1
ATOM 2868 C CA . LEU A 1 346 ? 20.000 25.434 9.489 1.00 91.94 346 LEU A CA 1
ATOM 2869 C C . LEU A 1 346 ? 20.897 25.720 8.278 1.00 91.94 346 LEU A C 1
ATOM 2871 O O . LEU A 1 346 ? 21.703 26.648 8.324 1.00 91.94 346 LEU A O 1
ATOM 2875 N N . THR A 1 347 ? 20.726 24.990 7.175 1.00 87.12 347 THR A N 1
ATOM 2876 C CA . THR A 1 347 ? 21.445 25.235 5.917 1.00 87.12 347 THR A CA 1
ATOM 2877 C C . THR A 1 347 ? 21.082 26.596 5.333 1.00 87.12 347 THR A C 1
ATOM 2879 O O . THR A 1 347 ? 21.977 27.362 4.974 1.00 87.12 347 THR A O 1
ATOM 2882 N N . LYS A 1 348 ? 19.789 26.959 5.310 1.00 87.44 348 LYS A N 1
ATOM 2883 C CA . LYS A 1 348 ? 19.348 28.308 4.909 1.00 87.44 348 LYS A CA 1
ATOM 2884 C C . LYS A 1 348 ? 19.993 29.380 5.782 1.00 87.44 348 LYS A C 1
ATOM 2886 O O . LYS A 1 348 ? 20.503 30.367 5.257 1.00 87.44 348 LYS A O 1
ATOM 2891 N N . GLN A 1 349 ? 20.029 29.166 7.098 1.00 92.25 349 GLN A N 1
ATOM 2892 C CA . GLN A 1 349 ? 20.694 30.080 8.021 1.00 92.25 349 GLN A CA 1
ATOM 2893 C C . GLN A 1 349 ? 22.199 30.194 7.735 1.00 92.25 349 GLN A C 1
ATOM 2895 O O . GLN A 1 349 ? 22.741 31.296 7.766 1.00 92.25 349 GLN A O 1
ATOM 2900 N N . HIS A 1 350 ? 22.881 29.083 7.439 1.00 84.75 350 HIS A N 1
ATOM 2901 C CA . HIS A 1 350 ? 24.311 29.072 7.131 1.00 84.75 350 HIS A CA 1
ATOM 2902 C C . HIS A 1 350 ? 24.632 29.839 5.842 1.00 84.75 350 HIS A C 1
ATOM 2904 O O . HIS A 1 350 ? 25.503 30.708 5.852 1.00 84.75 350 HIS A O 1
ATOM 2910 N N . VAL A 1 351 ? 23.891 29.575 4.761 1.00 81.75 351 VAL A N 1
ATOM 2911 C CA . VAL A 1 351 ? 24.036 30.291 3.483 1.00 81.75 351 VAL A CA 1
ATOM 2912 C C . VAL A 1 351 ? 23.744 31.780 3.664 1.00 81.75 351 VAL A C 1
ATOM 2914 O O . VAL A 1 351 ? 24.515 32.615 3.198 1.00 81.75 351 VAL A O 1
ATOM 2917 N N . TYR A 1 352 ? 22.685 32.126 4.402 1.00 85.12 352 TYR A N 1
ATOM 2918 C CA . TYR A 1 352 ? 22.343 33.518 4.691 1.00 85.12 352 TYR A CA 1
ATOM 2919 C C . TYR A 1 352 ? 23.452 34.232 5.478 1.00 85.12 352 TYR A C 1
ATOM 2921 O O . TYR A 1 352 ? 23.838 35.343 5.129 1.00 85.12 352 TYR A O 1
ATOM 2929 N N . ASN A 1 353 ? 24.045 33.571 6.477 1.00 84.75 353 ASN A N 1
ATOM 2930 C CA . ASN A 1 353 ? 25.194 34.106 7.210 1.00 84.75 353 ASN A CA 1
ATOM 2931 C C . ASN A 1 353 ? 26.435 34.303 6.318 1.00 84.75 353 ASN A C 1
ATOM 2933 O O . ASN A 1 353 ? 27.216 35.216 6.577 1.00 84.75 353 ASN A O 1
ATOM 2937 N N . GLY A 1 354 ? 26.638 33.441 5.314 1.00 80.44 354 GLY A N 1
ATOM 2938 C CA . GLY A 1 354 ? 27.735 33.538 4.346 1.00 80.44 354 GLY A CA 1
ATOM 2939 C C . GLY A 1 354 ? 27.538 34.652 3.320 1.00 80.44 354 GLY A C 1
ATOM 2940 O O . GLY A 1 354 ? 28.496 35.331 2.988 1.00 80.44 354 GLY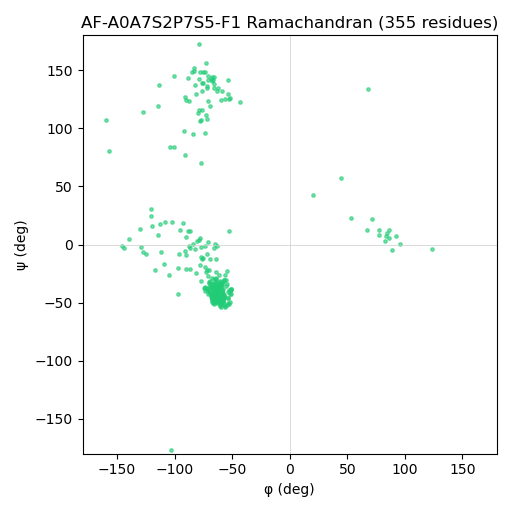 A O 1
ATOM 2941 N N . TYR A 1 355 ? 26.301 34.884 2.880 1.00 74.69 355 TYR A N 1
ATOM 2942 C CA . TYR A 1 355 ? 25.939 36.000 2.000 1.00 74.69 355 TYR A CA 1
ATOM 2943 C C . TYR A 1 355 ? 26.108 37.376 2.668 1.00 74.69 355 TYR A C 1
ATOM 2945 O O . TYR A 1 355 ? 26.376 38.367 1.998 1.00 74.69 355 TYR A O 1
ATOM 2953 N N . LEU A 1 356 ? 25.943 37.449 3.992 1.00 64.31 356 LEU A N 1
ATOM 2954 C CA . LEU A 1 356 ? 26.137 38.681 4.766 1.00 64.31 356 LEU A CA 1
ATOM 2955 C C . LEU A 1 356 ? 27.619 39.041 5.008 1.00 64.31 356 LEU A C 1
ATOM 2957 O O . LEU A 1 356 ? 27.881 40.063 5.646 1.00 64.31 356 LEU A O 1
ATOM 2961 N N . ARG A 1 357 ? 28.571 38.211 4.557 1.00 59.72 357 ARG A N 1
ATOM 2962 C CA . ARG A 1 357 ? 30.023 38.444 4.639 1.00 59.72 357 ARG A CA 1
ATOM 2963 C C . ARG A 1 357 ? 30.576 38.809 3.273 1.00 59.72 357 ARG A C 1
ATOM 2965 O O . ARG A 1 357 ? 31.480 39.673 3.257 1.00 59.72 357 ARG A O 1
#

Mean predicted aligned error: 10.05 Å

Secondary structure (DSSP, 8-state):
----PPPP-GGGS-S---SHHHHHHHHHHHH--STTHHHHHHHHHHHHHTT-TTHHHHHHHHHHHHHHHTT---SHHHHHHHHHHTT--STTHHHHHHHHHHHHHH-HHHHHHHHHHHHHHHHHHTT---SHHHHHHHH----STTHHHHHHHHHHHHHTTPPPPHHHHHHHHHHHHHHTT---SHHHHHHHHT---STTHHHHHHHHHHHHT--TT--SS---THHHHHHHHHHHHHHHHHT----TTS-HHHHHHHHS---STTHHHHHHHHHH--S--HHHHHHHHHHHHHHTT--SS-HHHHHHHH----STTHHHHHHHHHHHHTSHHHHHTHHHHHHHHHHHHHHHHHHT-

Solvent-accessible surface area (backbone atoms only — not comparable to full-atom values): 21225 Å² total; per-residue (Å²): 141,81,85,83,84,81,87,85,82,83,83,76,86,82,77,93,60,92,48,71,70,49,49,49,48,60,49,45,74,73,68,64,80,46,90,68,52,70,57,56,50,50,49,46,52,48,29,57,76,73,67,46,87,53,40,65,58,53,51,53,36,54,56,49,49,43,44,44,65,74,64,57,53,84,51,70,69,49,46,53,48,54,62,48,58,81,72,64,78,33,90,66,50,70,57,55,49,53,50,27,59,53,29,52,62,78,35,63,70,57,19,55,52,40,52,52,25,53,52,45,39,34,36,52,63,75,68,52,54,85,50,68,63,50,41,52,65,67,71,56,88,77,78,42,94,65,46,66,62,52,54,51,49,52,52,51,39,40,37,70,63,44,77,78,47,72,65,57,56,45,26,55,54,48,46,38,37,47,64,74,65,50,50,80,53,69,70,52,42,53,56,63,69,63,67,75,78,37,93,67,42,68,57,56,49,51,54,48,54,48,53,72,41,47,62,98,82,77,72,92,78,74,72,78,56,62,64,56,54,52,54,49,54,51,48,53,34,52,28,52,76,69,72,46,91,67,62,78,84,45,54,72,57,48,41,51,56,65,72,51,89,77,82,36,93,65,44,71,60,54,42,54,50,54,74,74,53,89,68,85,39,72,64,52,49,52,44,53,51,49,44,39,26,61,64,72,70,50,42,86,84,45,72,70,46,38,52,61,69,69,59,89,76,81,46,93,63,46,70,57,55,52,53,50,50,57,58,26,58,72,32,84,72,28,49,76,45,41,62,60,50,50,50,49,52,50,51,49,39,50,53,48,60,57,73,76,104